Protein 3QZS (pdb70)

Radius of gyration: 19.02 Å; Cα contacts (8 Å, |Δi|>4): 266; chains: 4; bounding box: 48×33×47 Å

B-factor: mean 17.63, std 8.2, range [4.05, 49.87]

Foldseek 3Di:
DQPQWDDPVLLVLVVVLLVVLCPDPLQVVAADWDDCVVVVCLCVQQVDTAGSVNLVVCSVVVVGGTVVVSVVRVVCNLVSQPSVDPCVDSSNVSSVVSVVVSVVSVVVSVD/DQPAWQDVVLLVLVVVLLVVLVVDPLLVVAADWDDCVVVVCLCVQQVDDAGSVVLVVCSVVVVGTGVVVSVVRVLSNLVSQPSPDPCPDSSNVSSVVSVVVSVVSVVVSVD/DDDDDPD/DADDDPD

Sequence (236 aa):
SVLTPLTEKDYEGLKRVLRSSLQAHKKMAWPFLEPVDPNDAPDYYGVIKEPMDLATMEERVQRRYYEKLTEFVADMTAIFDNCRYYNPSDSSPFYQCAEVLESFFVQKLKGFKASVLTPLTEKDYEGLKRVLRSLQAHKMAWPFLEPVDPNDAPDYYGVIKEPMDLATMEERVQRRYYEKLTEFVADMTAIFDNCRYYNPSDSPFYQCAEVLESFFVQKLKGFKAGARHRKVGARHRKV

Solvent-accessible surface area: 13742 Å² total

Secondary structure (DSSP, 8-state):
--SPPPPHHHHHHHHHHHHHHHTSGGGGGGSSPPPTTT-TTHHHH-SS---HHHHHHHHHHT--SSHHHHHHHHHHHHHHHHHHS-TTSHHHHHHHHHHHHHHHHHHHHH-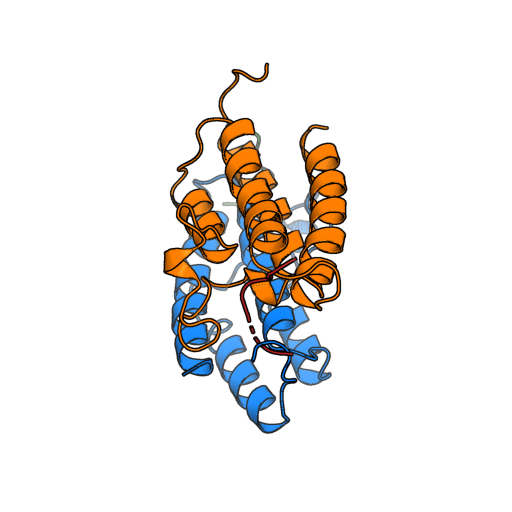/--SSPPPHHHHHHHHHHHHHHHTSGGGGGGSSPPPTTTSTTHHHH-SS---HHHHHHHHHTT--SSHHHHHHHHHHHHHHHHHHS-TTSHHHHHHHHHHHHHHHHHHHHH-/-------/-------

Nearest PDB structures (foldseek):
  3qzs-assembly1_A  TM=1.009E+00  e=3.353E-19  Homo sapiens
  3qzs-assembly2_B  TM=1.008E+00  e=6.087E-18  Homo sapiens
  7k6s-assembly1_A  TM=1.002E+00  e=2.593E-17  Homo sapiens
  7kdw-assembly1_A  TM=9.976E-01  e=2.298E-17  Homo sapiens
  7rwp-assembly1_A  TM=1.001E+00  e=3.958E-17  Homo sapiens

InterPro domains:
  IPR001487 Bromodomain [PF00439] (2936-3018)
  IPR001487 Bromodomain [PR00503] (2947-2960)
  IPR001487 Bromodomain [PR00503] (2961-2977)
  IPR001487 Bromodomain [PR00503] (2977-2995)
  IPR001487 Bromodomain [PR00503] (2995-3014)
  IPR001487 Bromodomain [PS50014] (2944-3014)
  IPR001487 Bromodomain [SM00297] (2925-3033)
  IPR001965 Zinc finger, PHD-type [SM00249] (392-435)
  IPR001965 Zinc finger, PHD-type [SM00249] (2869-2916)
  IPR011011 Zinc finger, FYVE/PHD-type [SSF57903] (387-443)
  IPR011011 Zinc finger, FYVE/PHD-type [SSF57903] (2859-2918)
  IPR013083 Zinc finger, RING/FYVE/PHD-type [G3DSA:3.30.40.10] (383-436)
  IPR013083 Zinc finger, RING/FYVE/PHD-type [G3DSA:3.30.40.10] (2858-2924)
  IPR018359 Bromodomain, conserved site [PS00633] (2949-3006)
  IPR018501 DDT domain [PF02791] (241-297)
  IPR018501 DDT domain [PS50827] (240-300)
  IPR018501 DDT domain [SM00571] (240-300)
  IPR019786 Zinc finger, PHD-type, conserved site [PS01359] (393-434)
  IPR019786 Zinc finger, PHD-type, conserved site [PS01359] (2870-2915)
  IPR019787 Zinc finger, PHD-finger [PF00628] (393-434)

CATH classification: 1.20.920.10

GO terms:
  GO:0000785 chromatin (C, IDA)
  GO:0000122 negative regulation of transcription by RNA polymerase II (P, IDA)
  GO:0008094 ATP-dependent activity, acting on DNA (F, IDA)
  GO:0005634 nucleus (C, IDA)
  GO:0043565 sequence-specific DNA binding (F, IDA)
  GO:0006338 chromatin remodeling (P, IDA)
  GO:0045944 positive regulation of transcription by RNA polymerase II (P, IMP)
  GO:0043565 sequence-specific DNA binding (F, IMP)
  GO:0006357 regulation of transcription by RNA polymerase II (P, IMP)
  GO:0007420 brain development (P, IMP)
  GO:0005515 protein binding (F, IPI)
  GO:0016589 NURF complex (C, IDA)
  GO:0005737 cytoplasm (C, TAS)
  GO:0005654 nucleoplasm (C, IDA)
  GO:0005829 cytosol (C, IDA)
  GO:0006355 regulation of DNA-templated transcription (P, IDA)
  GO:0005634 nucleus (C, EXP)
  GO:0005737 cytoplasm (C, EXP)
  GO:0070062 extracellular exosome (C, HDA)

Organism: Homo sapiens (NCBI:txid9606)

Structure (mmCIF, N/CA/C/O backbone):
data_3QZS
#
_entry.id   3QZS
#
_cell.length_a   45.739
_cell.length_b   27.197
_cell.length_c   84.198
_cell.angle_alpha   90.00
_cell.angle_beta   89.87
_cell.angle_gamma   90.00
#
_symmetry.space_group_name_H-M   'P 1 21 1'
#
loop_
_entity.id
_entity.type
_entity.pdbx_description
1 polymer 'Nucleosome-remodeling factor subunit BPTF'
2 polymer 'Histone H4'
3 water water
#
loop_
_atom_site.group_PDB
_atom_site.id
_atom_site.type_symbol
_atom_site.label_atom_id
_atom_site.label_alt_id
_atom_site.label_comp_id
_atom_site.label_asym_id
_atom_site.label_entity_id
_atom_site.label_seq_id
_atom_site.pdbx_PDB_ins_code
_atom_site.Cartn_x
_atom_site.Cartn_y
_atom_site.Cartn_z
_atom_site.occupancy
_atom_site.B_iso_or_equiv
_atom_site.auth_seq_id
_atom_site.auth_comp_id
_atom_site.auth_asym_id
_atom_site.auth_atom_id
_atom_site.pdbx_PDB_model_num
ATOM 1 N N . SER A 1 5 ? 2.937 -3.534 38.350 1.00 39.24 64 SER A N 1
ATOM 2 C CA . SER A 1 5 ? 2.119 -2.325 38.097 1.00 38.56 64 SER A CA 1
ATOM 3 C C . SER A 1 5 ? 2.759 -1.591 36.925 1.00 37.73 64 SER A C 1
ATOM 4 O O . SER A 1 5 ? 3.945 -1.769 36.636 1.00 38.46 64 SER A O 1
ATOM 7 N N . VAL A 1 6 ? 1.988 -0.773 36.229 1.00 35.81 65 VAL A N 1
ATOM 8 C CA . VAL A 1 6 ? 2.559 -0.008 35.148 1.00 32.97 65 VAL A CA 1
ATOM 9 C C . VAL A 1 6 ? 2.717 1.416 35.582 1.00 31.24 65 VAL A C 1
ATOM 10 O O . VAL A 1 6 ? 3.260 2.231 34.841 1.00 29.76 65 VAL A O 1
ATOM 14 N N . LEU A 1 7 ? 2.227 1.715 36.779 1.00 30.00 66 LEU A N 1
ATOM 15 C CA . LEU A 1 7 ? 2.402 3.045 37.360 1.00 30.04 66 LEU A CA 1
ATOM 16 C C . LEU A 1 7 ? 3.762 3.191 38.073 1.00 29.01 66 LEU A C 1
ATOM 17 O O . LEU A 1 7 ? 4.152 4.302 38.435 1.00 29.78 66 LEU A O 1
ATOM 22 N N . THR A 1 8 ? 4.461 2.076 38.266 1.00 28.08 67 THR A N 1
ATOM 23 C CA . THR A 1 8 ? 5.743 2.077 38.979 1.00 28.24 67 THR A CA 1
ATOM 24 C C . THR A 1 8 ? 6.828 2.757 38.113 1.00 26.14 67 THR A C 1
ATOM 25 O O . THR A 1 8 ? 7.034 2.357 36.952 1.00 26.37 67 THR A O 1
ATOM 29 N N . PRO A 1 9 ? 7.495 3.784 38.669 1.00 23.42 68 PRO A N 1
ATOM 30 C CA . PRO A 1 9 ? 8.580 4.447 37.957 1.00 21.71 68 PRO A CA 1
ATOM 31 C C . PRO A 1 9 ? 9.801 3.573 37.709 1.00 18.12 68 PRO A C 1
ATOM 32 O O . PRO A 1 9 ? 10.062 2.600 38.418 1.00 16.85 68 PRO A O 1
ATOM 36 N N . LEU A 1 10 ? 10.575 3.970 36.718 1.00 15.35 69 LEU A N 1
ATOM 37 C CA . LEU A 1 10 ? 11.872 3.381 36.466 1.00 12.98 69 LEU A CA 1
ATOM 38 C C . LEU A 1 10 ? 12.870 3.773 37.541 1.00 13.68 69 LEU A C 1
ATOM 39 O O . LEU A 1 10 ? 12.945 4.935 37.963 1.00 15.34 69 LEU A O 1
ATOM 44 N N . THR A 1 11 ? 13.629 2.781 37.957 1.00 12.01 70 THR A N 1
ATOM 45 C CA . THR A 1 11 ? 14.724 3.001 38.876 1.00 12.72 70 THR A CA 1
ATOM 46 C C . THR A 1 11 ? 15.994 3.322 38.124 1.00 12.75 70 THR A C 1
ATOM 47 O O . THR A 1 11 ? 16.081 3.154 36.895 1.00 12.62 70 THR A O 1
ATOM 51 N N . GLU A 1 12 ? 17.032 3.712 38.871 1.00 13.00 71 GLU A N 1
ATOM 52 C CA . GLU A 1 12 ? 18.350 3.859 38.235 1.00 16.92 71 GLU A CA 1
ATOM 53 C C . GLU A 1 12 ? 18.845 2.610 37.545 1.00 17.18 71 GLU A C 1
ATOM 54 O O . GLU A 1 12 ? 19.302 2.701 36.424 1.00 18.91 71 GLU A O 1
ATOM 60 N N . LYS A 1 13 ? 18.713 1.439 38.159 1.00 17.87 72 LYS A N 1
ATOM 61 C CA . LYS A 1 13 ? 19.177 0.241 37.469 1.00 18.94 72 LYS A CA 1
ATOM 62 C C . LYS A 1 13 ? 18.364 -0.080 36.235 1.00 18.62 72 LYS A C 1
ATOM 63 O O . LYS A 1 13 ? 18.935 -0.586 35.265 1.00 18.77 72 LYS A O 1
ATOM 69 N N . ASP A 1 14 ? 17.043 0.170 36.273 1.00 17.10 73 ASP A N 1
ATOM 70 C CA . ASP A 1 14 ? 16.176 -0.059 35.118 1.00 17.25 73 ASP A CA 1
ATOM 71 C C . ASP A 1 14 ? 16.684 0.759 33.939 1.00 15.08 73 ASP A C 1
ATOM 72 O O . ASP A 1 14 ? 16.630 0.292 32.765 1.00 13.89 73 ASP A O 1
ATOM 77 N N . TYR A 1 15 ? 17.119 1.986 34.224 1.00 13.20 74 TYR A N 1
ATOM 78 C CA . TYR A 1 15 ? 17.672 2.817 33.160 1.00 13.24 74 TYR A CA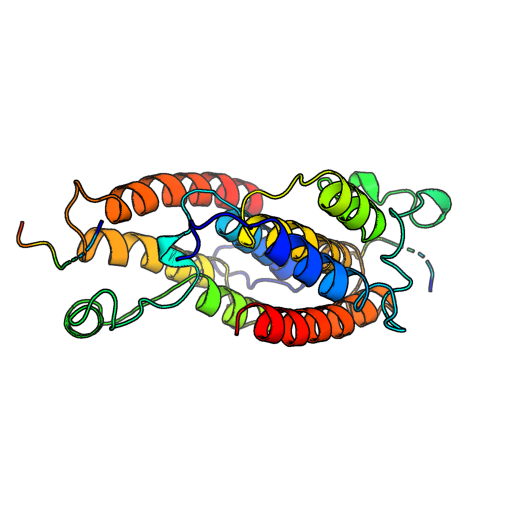 1
ATOM 79 C C . TYR A 1 15 ? 18.859 2.193 32.441 1.00 14.10 74 TYR A C 1
ATOM 80 O O . TYR A 1 15 ? 19.037 2.444 31.236 1.00 14.38 74 TYR A O 1
ATOM 89 N N . GLU A 1 16 ? 19.648 1.384 33.137 1.00 13.70 75 GLU A N 1
ATOM 90 C CA . GLU A 1 16 ? 20.754 0.665 32.432 1.00 16.94 75 GLU A CA 1
ATOM 91 C C . GLU A 1 16 ? 20.202 -0.415 31.471 1.00 17.70 75 GLU A C 1
ATOM 92 O O . GLU A 1 16 ? 20.703 -0.595 30.352 1.00 17.46 75 GLU A O 1
ATOM 98 N N . GLY A 1 17 ? 19.128 -1.095 31.862 1.00 17.56 76 GLY A N 1
ATOM 99 C CA . GLY A 1 17 ? 18.461 -2.032 30.956 1.00 18.25 76 GLY A CA 1
ATOM 100 C C . GLY A 1 17 ? 17.774 -1.393 29.765 1.00 17.69 76 GLY A C 1
ATOM 101 O O . GLY A 1 17 ? 17.720 -1.995 28.662 1.00 19.01 76 GLY A O 1
ATOM 102 N N . LEU A 1 18 ? 17.223 -0.188 29.920 1.00 15.91 77 LEU A N 1
ATOM 103 C CA . LEU A 1 18 ? 16.668 0.493 28.757 1.00 15.99 77 LEU A CA 1
ATOM 104 C C . LEU A 1 18 ? 17.749 0.887 27.802 1.00 14.54 77 LEU A C 1
ATOM 105 O O . LEU A 1 18 ? 17.537 0.841 26.618 1.00 13.80 77 LEU A O 1
ATOM 110 N N . LYS A 1 19 ? 18.911 1.316 28.324 1.00 14.46 78 LYS A N 1
ATOM 111 C CA . LYS A 1 19 ? 20.011 1.692 27.481 1.00 14.99 78 LYS A CA 1
ATOM 112 C C . LYS A 1 19 ? 20.461 0.497 26.611 1.00 14.19 78 LYS A C 1
ATOM 113 O O . LYS A 1 19 ? 20.767 0.649 25.423 1.00 13.72 78 LYS A O 1
ATOM 119 N N . ARG A 1 20 ? 20.574 -0.655 27.249 1.00 13.46 79 ARG A N 1
ATOM 120 C CA . ARG A 1 20 ? 20.918 -1.919 26.563 1.00 14.61 79 ARG A CA 1
ATOM 121 C C . ARG A 1 20 ? 19.896 -2.205 25.437 1.00 12.73 79 ARG A C 1
ATOM 122 O O . ARG A 1 20 ? 20.256 -2.620 24.322 1.00 11.08 79 ARG A O 1
ATOM 130 N N . VAL A 1 21 ? 18.626 -1.998 25.718 1.00 13.81 80 VAL A N 1
ATOM 131 C CA . VAL A 1 21 ? 17.594 -2.213 24.674 1.00 13.44 80 VAL A CA 1
ATOM 132 C C . VAL A 1 21 ? 17.820 -1.188 23.526 1.00 12.54 80 VAL A C 1
ATOM 133 O O . VAL A 1 21 ? 17.912 -1.564 22.373 1.00 12.12 80 VAL A O 1
ATOM 137 N N . LEU A 1 22 ? 17.945 0.092 23.857 1.00 11.48 81 LEU A N 1
ATOM 138 C CA . LEU A 1 22 ? 18.159 1.144 22.853 1.00 11.17 81 LEU A CA 1
ATOM 139 C C . LEU A 1 22 ? 19.417 0.880 22.029 1.00 11.08 81 LEU A C 1
ATOM 140 O O . LEU A 1 22 ? 19.409 0.965 20.816 1.00 11.42 81 LEU A O 1
ATOM 145 N N . ARG A 1 23 ? 20.541 0.564 22.684 1.00 9.28 82 ARG A N 1
ATOM 146 C CA . ARG A 1 23 ? 21.723 0.194 21.968 1.00 10.05 82 ARG A CA 1
ATOM 147 C C . ARG A 1 23 ? 21.576 -1.072 21.086 1.00 9.98 82 ARG A C 1
ATOM 148 O O . ARG A 1 23 ? 22.181 -1.159 20.010 1.00 9.33 82 ARG A O 1
ATOM 156 N N . SER A 1 24 ? 20.738 -2.023 21.473 1.00 12.57 83 SER A N 1
ATOM 157 C CA A SER A 1 24 ? 20.582 -3.227 20.648 0.50 12.07 83 SER A CA 1
ATOM 158 C CA B SER A 1 24 ? 20.577 -3.220 20.633 0.50 12.58 83 SER A CA 1
ATOM 159 C C . SER A 1 24 ? 19.854 -2.841 19.354 1.00 11.69 83 SER A C 1
ATOM 160 O O . SER A 1 24 ? 20.115 -3.413 18.290 1.00 10.15 83 SER A O 1
ATOM 165 N N . LEU A 1 25 ? 18.941 -1.893 19.466 1.00 11.57 84 LEU A N 1
ATOM 166 C CA . LEU A 1 25 ? 18.261 -1.419 18.282 1.00 12.30 84 LEU A CA 1
ATOM 167 C C . LEU A 1 25 ? 19.243 -0.628 17.358 1.00 12.45 84 LEU A C 1
ATOM 168 O O . LEU A 1 25 ? 19.250 -0.780 16.136 1.00 13.28 84 LEU A O 1
ATOM 173 N N . GLN A 1 26 ? 20.061 0.224 17.937 1.00 12.65 85 GLN A N 1
ATOM 174 C CA . GLN A 1 26 ? 20.956 1.088 17.145 1.00 13.16 85 GLN A CA 1
ATOM 175 C C . GLN A 1 26 ? 21.995 0.238 16.415 1.00 14.40 85 GLN A C 1
ATOM 176 O O . GLN A 1 26 ? 22.500 0.675 15.381 1.00 15.44 85 GLN A O 1
ATOM 182 N N . ALA A 1 27 ? 22.229 -0.986 16.914 1.00 12.13 86 ALA A N 1
ATOM 183 C CA . ALA A 1 27 ? 23.211 -1.884 16.282 1.00 12.94 86 ALA A CA 1
ATOM 184 C C . ALA A 1 27 ? 22.638 -2.782 15.204 1.00 14.53 86 ALA A C 1
ATOM 185 O O . ALA A 1 27 ? 23.399 -3.475 14.498 1.00 13.69 86 ALA A O 1
ATOM 187 N N . HIS A 1 28 ? 21.301 -2.822 15.112 1.00 12.91 87 HIS A N 1
ATOM 188 C CA . HIS A 1 28 ? 20.598 -3.739 14.198 1.00 13.19 87 HIS A CA 1
ATOM 189 C C . HIS A 1 28 ? 20.759 -3.229 12.766 1.00 13.85 87 HIS A C 1
ATOM 190 O O . HIS A 1 28 ? 20.717 -2.007 12.504 1.00 11.99 87 HIS A O 1
ATOM 197 N N . LYS A 1 29 ? 20.869 -4.150 11.817 1.00 14.91 88 LYS A N 1
ATOM 198 C CA A LYS A 1 29 ? 21.208 -3.728 10.473 0.50 15.41 88 LYS A CA 1
ATOM 199 C CA B LYS A 1 29 ? 21.189 -3.770 10.443 0.50 15.24 88 LYS A CA 1
ATOM 200 C C . LYS A 1 29 ? 20.081 -2.955 9.796 1.00 15.29 88 LYS A C 1
ATOM 201 O O . LYS A 1 29 ? 20.331 -2.169 8.864 1.00 14.77 88 LYS A O 1
ATOM 212 N N . MET A 1 30 ? 18.853 -3.117 10.294 1.00 14.20 89 MET A N 1
ATOM 213 C CA . MET A 1 30 ? 17.693 -2.378 9.696 1.00 14.79 89 MET A CA 1
ATOM 214 C C . MET A 1 30 ? 17.424 -1.048 10.410 1.00 12.76 89 MET A C 1
ATOM 215 O O . MET A 1 30 ? 16.380 -0.446 10.241 1.00 14.85 89 MET A O 1
ATOM 220 N N . ALA A 1 31 ? 18.331 -0.585 11.278 1.00 12.40 90 ALA A N 1
ATOM 221 C CA . ALA A 1 31 ? 18.035 0.606 12.027 1.00 9.76 90 ALA A CA 1
ATOM 222 C C . ALA A 1 31 ? 18.482 1.869 11.293 1.00 10.01 90 ALA A C 1
ATOM 223 O O . ALA A 1 31 ? 18.174 2.937 11.762 1.00 7.65 90 ALA A O 1
ATOM 225 N N . TRP A 1 32 ? 19.245 1.715 10.209 1.00 9.97 91 TRP A N 1
ATOM 226 C CA . TRP A 1 32 ? 19.785 2.858 9.407 1.00 11.00 91 TRP A CA 1
ATOM 227 C C . TRP A 1 32 ? 18.890 4.082 9.137 1.00 10.57 91 TRP A C 1
ATOM 228 O O . TRP A 1 32 ? 19.363 5.200 9.277 1.00 11.64 91 TRP A O 1
ATOM 239 N N . PRO A 1 33 ? 17.577 3.906 8.829 1.00 10.46 92 PRO A N 1
ATOM 240 C CA . PRO A 1 33 ? 16.743 5.087 8.585 1.00 10.40 92 PRO A CA 1
ATOM 241 C C . PRO A 1 33 ? 16.432 5.903 9.835 1.00 10.09 92 PRO A C 1
ATOM 242 O O . PRO A 1 33 ? 16.057 7.062 9.702 1.00 10.38 92 PRO A O 1
ATOM 246 N N . PHE A 1 34 ? 16.625 5.291 11.021 1.00 11.70 93 PHE A N 1
ATOM 247 C CA . PHE A 1 34 ? 16.101 5.831 12.287 1.00 9.64 93 PHE A CA 1
ATOM 248 C C . PHE A 1 34 ? 17.198 6.274 13.227 1.00 10.55 93 PHE A C 1
ATOM 249 O O . PHE A 1 34 ? 16.865 6.677 14.299 1.00 8.22 93 PHE A O 1
ATOM 257 N N . LEU A 1 35 ? 18.472 6.200 12.816 1.00 11.17 94 LEU A N 1
ATOM 258 C CA . LEU A 1 35 ? 19.568 6.538 13.773 1.00 10.43 94 LEU A CA 1
ATOM 259 C C . LEU A 1 35 ? 19.557 7.998 14.137 1.00 12.13 94 LEU A C 1
ATOM 260 O O . LEU A 1 35 ? 19.850 8.352 15.281 1.00 11.56 94 LEU A O 1
ATOM 265 N N . GLU A 1 36 ? 19.260 8.844 13.136 1.00 9.98 95 GLU A N 1
ATOM 266 C CA . GLU A 1 36 ? 19.207 10.281 13.346 1.00 12.55 95 GLU A CA 1
ATOM 267 C C . GLU A 1 36 ? 17.864 10.843 12.916 1.00 11.60 95 GLU A C 1
ATOM 268 O O . GLU A 1 36 ? 17.150 10.193 12.112 1.00 10.55 95 GLU A O 1
ATOM 274 N N . PRO A 1 37 ? 17.572 12.090 13.338 1.00 10.82 96 PRO A N 1
ATOM 275 C CA . PRO A 1 37 ? 16.319 12.701 12.856 1.00 11.42 96 PRO A CA 1
ATOM 276 C C . PRO A 1 37 ? 16.268 12.766 11.335 1.00 10.91 96 PRO A C 1
ATOM 277 O O . PRO A 1 37 ? 17.316 12.935 10.663 1.00 12.15 96 PRO A O 1
ATOM 281 N N . VAL A 1 38 ? 15.079 12.654 10.763 1.00 12.40 97 VAL A N 1
ATOM 282 C CA . VAL A 1 38 ? 14.979 12.760 9.305 1.00 12.69 97 VAL A CA 1
ATOM 283 C C . VAL A 1 38 ? 15.581 14.092 8.851 1.00 12.68 97 VAL A C 1
ATOM 284 O O . VAL A 1 38 ? 15.279 15.159 9.394 1.00 12.03 97 VAL A O 1
ATOM 288 N N . ASP A 1 39 ? 16.485 13.980 7.883 1.00 12.37 98 ASP A N 1
ATOM 289 C CA . ASP A 1 39 ? 17.133 15.101 7.222 1.00 15.66 98 ASP A CA 1
ATOM 290 C C . ASP A 1 39 ? 16.194 15.692 6.179 1.00 14.25 98 ASP A C 1
ATOM 291 O O . ASP A 1 39 ? 15.775 15.001 5.240 1.00 12.11 98 ASP A O 1
ATOM 296 N N . PRO A 1 40 ? 15.941 17.015 6.246 1.00 14.63 99 PRO A N 1
ATOM 297 C CA . PRO A 1 40 ? 14.998 17.552 5.182 1.00 14.96 99 PRO A CA 1
ATOM 298 C C . PRO A 1 40 ? 15.617 17.458 3.796 1.00 16.18 99 PRO A C 1
ATOM 299 O O . PRO A 1 40 ? 14.925 17.411 2.781 1.00 15.61 99 PRO A O 1
ATOM 303 N N . ASN A 1 41 ? 16.933 17.375 3.723 1.00 17.15 100 ASN A N 1
ATOM 304 C CA . ASN A 1 41 ? 17.526 17.141 2.378 1.00 20.45 100 ASN A CA 1
ATOM 305 C C . ASN A 1 41 ? 17.211 15.800 1.735 1.00 19.63 100 ASN A C 1
ATOM 306 O O . ASN A 1 41 ? 17.441 15.567 0.521 1.00 20.64 100 ASN A O 1
ATOM 311 N N . ASP A 1 42 ? 16.729 14.869 2.541 1.00 18.76 101 ASP A N 1
ATOM 312 C CA . ASP A 1 42 ? 16.372 13.552 2.049 1.00 17.75 101 ASP A CA 1
ATOM 313 C C . ASP A 1 42 ? 14.860 13.424 1.839 1.00 17.04 101 ASP A C 1
ATOM 314 O O . ASP A 1 42 ? 14.404 12.507 1.182 1.00 16.03 101 ASP A O 1
ATOM 319 N N . ALA A 1 43 ? 14.107 14.286 2.510 1.00 15.33 102 ALA A N 1
ATOM 320 C CA . ALA A 1 43 ? 12.623 14.186 2.572 1.00 12.78 102 ALA A CA 1
ATOM 321 C C . ALA A 1 43 ? 12.077 15.600 2.797 1.00 12.25 102 ALA A C 1
ATOM 322 O O . ALA A 1 43 ? 11.739 15.937 3.919 1.00 9.29 102 ALA A O 1
ATOM 324 N N . PRO A 1 44 ? 12.030 16.444 1.733 1.00 12.91 103 PRO A N 1
ATOM 325 C CA . PRO A 1 44 ? 11.793 17.875 1.955 1.00 13.32 103 PRO A CA 1
ATOM 326 C C . PRO A 1 44 ? 10.462 18.229 2.625 1.00 13.75 103 PRO A C 1
ATOM 327 O O . PRO A 1 44 ? 10.405 19.272 3.285 1.00 14.08 103 PRO A O 1
ATOM 331 N N . ASP A 1 45 ? 9.427 17.406 2.448 1.00 11.45 104 ASP A N 1
ATOM 332 C CA . ASP A 1 45 ? 8.122 17.719 3.063 1.00 12.88 104 ASP A CA 1
ATOM 333 C C . ASP A 1 45 ? 7.865 16.919 4.349 1.00 11.24 104 ASP A C 1
ATOM 334 O O . ASP A 1 45 ? 6.761 16.962 4.884 1.00 12.17 104 ASP A O 1
ATOM 339 N N . TYR A 1 46 ? 8.897 16.295 4.899 1.00 9.56 105 TYR A N 1
ATOM 340 C CA . TYR A 1 46 ? 8.647 15.296 5.986 1.00 9.97 105 TYR A CA 1
ATOM 341 C C . TYR A 1 46 ? 7.967 15.943 7.191 1.00 10.76 105 TYR A C 1
ATOM 342 O O . TYR A 1 46 ? 6.973 15.420 7.765 1.00 9.21 105 TYR A O 1
ATOM 351 N N . TYR A 1 47 ? 8.470 17.126 7.542 1.00 11.73 106 TYR A N 1
ATOM 352 C CA . TYR A 1 47 ? 8.024 17.797 8.779 1.00 12.76 106 TYR A CA 1
ATOM 353 C C . TYR A 1 47 ? 6.736 18.590 8.601 1.00 12.85 106 TYR A C 1
ATOM 354 O O . TYR A 1 47 ? 6.192 19.140 9.582 1.00 13.70 106 TYR A O 1
ATOM 363 N N . GLY A 1 48 ? 6.264 18.633 7.354 1.00 12.86 107 GLY A N 1
ATOM 364 C CA . GLY A 1 48 ? 4.909 19.043 7.008 1.00 13.86 107 GLY A CA 1
ATOM 365 C C . GLY A 1 48 ? 3.880 17.945 7.230 1.00 15.10 107 GLY A C 1
ATOM 366 O O . GLY A 1 48 ? 2.676 18.209 7.305 1.00 15.74 107 GLY A O 1
ATOM 367 N N . VAL A 1 49 ? 4.340 16.701 7.253 1.00 13.35 108 VAL A N 1
ATOM 368 C CA . VAL A 1 49 ? 3.475 15.528 7.323 1.00 13.09 108 VAL A CA 1
ATOM 369 C C . VAL A 1 49 ? 3.494 14.913 8.701 1.00 12.70 108 VAL A C 1
ATOM 370 O O . VAL A 1 49 ? 2.445 14.590 9.232 1.00 13.45 108 VAL A O 1
ATOM 374 N N . ILE A 1 50 ? 4.675 14.757 9.266 1.00 10.34 109 ILE A N 1
ATOM 375 C CA . ILE A 1 50 ? 4.842 14.118 10.577 1.00 11.81 109 ILE A CA 1
ATOM 376 C C . ILE A 1 50 ? 5.057 15.233 11.592 1.00 13.58 109 ILE A C 1
ATOM 377 O O . ILE A 1 50 ? 6.089 15.885 11.579 1.00 13.17 109 ILE A O 1
ATOM 382 N N . LYS A 1 51 ? 4.098 15.423 12.480 1.00 15.09 110 LYS A N 1
ATOM 383 C CA . LYS A 1 51 ? 4.163 16.589 13.392 1.00 16.48 110 LYS A CA 1
ATOM 384 C C . LYS A 1 51 ? 4.743 16.230 14.732 1.00 17.39 110 LYS A C 1
ATOM 385 O O . LYS A 1 51 ? 5.021 17.124 15.499 1.00 17.66 110 LYS A O 1
ATOM 391 N N . GLU A 1 52 ? 4.871 14.923 15.021 1.00 16.18 111 GLU A N 1
ATOM 392 C CA . GLU A 1 52 ? 5.505 14.406 16.231 1.00 15.37 111 GLU A CA 1
ATOM 393 C C . GLU A 1 52 ? 6.692 13.445 15.855 1.00 12.83 111 GLU A C 1
ATOM 394 O O . GLU A 1 52 ? 6.633 12.251 16.098 1.00 10.53 111 GLU A O 1
ATOM 400 N N . PRO A 1 53 ? 7.729 13.988 15.228 1.00 12.44 112 PRO A N 1
ATOM 401 C CA . PRO A 1 53 ? 8.895 13.160 14.860 1.00 11.96 112 PRO A CA 1
ATOM 402 C C . PRO A 1 53 ? 9.604 12.560 16.067 1.00 11.94 112 PRO A C 1
ATOM 403 O O . PRO A 1 53 ? 9.597 13.136 17.200 1.00 12.04 112 PRO A O 1
ATOM 407 N N . MET A 1 54 ? 10.221 11.397 15.827 1.00 10.76 113 MET A N 1
ATOM 408 C CA . MET A 1 54 ? 11.130 10.806 16.856 1.00 9.97 113 MET A CA 1
ATOM 409 C C . MET A 1 54 ? 12.206 9.999 16.158 1.00 9.63 113 MET A C 1
ATOM 410 O O . MET A 1 54 ? 11.977 9.497 15.052 1.00 9.92 113 MET A O 1
ATOM 415 N N . ASP A 1 55 ? 13.385 9.898 16.762 1.00 9.76 114 ASP A N 1
ATOM 416 C CA . ASP A 1 55 ? 14.475 9.088 16.187 1.00 11.27 114 ASP A CA 1
ATOM 417 C C . ASP A 1 55 ? 15.272 8.495 17.358 1.00 9.62 114 ASP A C 1
ATOM 418 O O . ASP A 1 55 ? 15.076 8.880 18.530 1.00 6.51 114 ASP A O 1
ATOM 423 N N . LEU A 1 56 ? 16.117 7.536 17.019 1.00 8.65 115 LEU A N 1
ATOM 424 C CA . LEU A 1 56 ? 16.942 6.815 18.048 1.00 8.65 115 LEU A CA 1
ATOM 425 C C . LEU A 1 56 ? 17.920 7.713 18.770 1.00 10.17 115 LEU A C 1
ATOM 426 O O . LEU A 1 56 ? 18.141 7.512 19.962 1.00 10.97 115 LEU A O 1
ATOM 431 N N . ALA A 1 57 ? 18.500 8.718 18.086 1.00 11.29 116 ALA A N 1
ATOM 432 C CA . ALA A 1 57 ? 19.389 9.709 18.755 1.00 12.65 116 ALA A CA 1
ATOM 433 C C . ALA A 1 57 ? 18.672 10.567 19.803 1.00 12.43 116 ALA A C 1
ATOM 434 O O . ALA A 1 57 ? 19.241 10.857 20.866 1.00 13.11 116 ALA A O 1
ATOM 436 N N . THR A 1 58 ? 17.433 10.967 19.476 1.00 11.17 117 THR A N 1
ATOM 437 C CA . THR A 1 58 ? 16.589 11.696 20.413 1.00 13.43 117 THR A CA 1
ATOM 438 C C . THR A 1 58 ? 16.274 10.849 21.631 1.00 11.24 117 THR A C 1
ATOM 439 O O . THR A 1 58 ? 16.411 11.324 22.782 1.00 11.55 117 THR A O 1
ATOM 443 N N . MET A 1 59 ? 15.901 9.598 21.405 1.00 9.16 118 MET A N 1
ATOM 444 C CA . MET A 1 59 ? 15.670 8.679 22.526 1.00 9.20 118 MET A CA 1
ATOM 445 C C . MET A 1 59 ? 16.924 8.511 23.348 1.00 11.01 118 MET A C 1
ATOM 446 O O . MET A 1 59 ? 16.830 8.450 24.602 1.00 10.80 118 MET A O 1
ATOM 451 N N . GLU A 1 60 ? 18.091 8.451 22.713 1.00 11.97 119 GLU A N 1
ATOM 452 C CA . GLU A 1 60 ? 19.329 8.281 23.504 1.00 12.91 119 GLU A CA 1
ATOM 453 C C . GLU A 1 60 ? 19.572 9.469 24.430 1.00 13.15 119 GLU A C 1
ATOM 454 O O . GLU A 1 60 ? 19.918 9.299 25.609 1.00 14.07 119 GLU A O 1
ATOM 460 N N . GLU A 1 61 ? 19.360 10.667 23.895 1.00 13.94 120 GLU A N 1
ATOM 461 C CA . GLU A 1 61 ? 19.513 11.886 24.712 1.00 14.76 120 GLU A CA 1
ATOM 462 C C . GLU A 1 61 ? 18.541 11.893 25.914 1.00 13.29 120 GLU A C 1
ATOM 463 O O . GLU A 1 61 ? 18.938 12.160 27.064 1.00 12.29 120 GLU A O 1
ATOM 469 N N . ARG A 1 62 ? 17.293 11.547 25.659 1.00 10.39 121 ARG A N 1
ATOM 470 C CA . ARG A 1 62 ? 16.260 11.423 26.688 1.00 11.04 121 ARG A CA 1
ATOM 471 C C . ARG A 1 62 ? 16.550 10.315 27.689 1.00 9.73 121 ARG A C 1
ATOM 472 O O . ARG A 1 62 ? 16.284 10.499 28.870 1.00 12.02 121 ARG A O 1
ATOM 480 N N . VAL A 1 63 ? 17.172 9.214 27.268 1.00 9.66 122 VAL A N 1
ATOM 481 C CA . VAL A 1 63 ? 17.574 8.203 28.248 1.00 9.82 122 VAL A CA 1
ATOM 482 C C . VAL A 1 63 ? 18.732 8.700 29.098 1.00 11.48 122 VAL A C 1
ATOM 483 O O . VAL A 1 63 ? 18.760 8.485 30.362 1.00 13.41 122 VAL A O 1
ATOM 487 N N . GLN A 1 64 ? 19.695 9.386 28.466 1.00 12.28 123 GLN A N 1
ATOM 488 C CA . GLN A 1 64 ? 20.852 9.989 29.204 1.00 14.36 123 GLN A CA 1
ATOM 489 C C . GLN A 1 64 ? 20.441 11.088 30.241 1.00 15.97 123 GLN A C 1
ATOM 490 O O . GLN A 1 64 ? 21.020 11.216 31.351 1.00 15.52 123 GLN A O 1
ATOM 496 N N . ARG A 1 65 ? 19.415 11.851 29.877 1.00 15.53 124 ARG A N 1
ATOM 497 C CA . ARG A 1 65 ? 18.897 12.885 30.726 1.00 17.32 124 ARG A CA 1
ATOM 498 C C . ARG A 1 65 ? 17.845 12.403 31.717 1.00 15.37 124 ARG A C 1
ATOM 499 O O . ARG A 1 65 ? 17.448 13.186 32.562 1.00 15.22 124 ARG A O 1
ATOM 507 N N . ARG A 1 66 ? 17.487 11.104 31.681 1.00 13.17 125 ARG A N 1
ATOM 508 C CA . ARG A 1 66 ? 16.478 10.530 32.572 1.00 12.12 125 ARG A CA 1
ATOM 509 C C . ARG A 1 66 ? 15.140 11.214 32.395 1.00 13.55 125 ARG A C 1
ATOM 510 O O . ARG A 1 66 ? 14.440 11.553 33.370 1.00 14.26 125 ARG A O 1
ATOM 518 N N . TYR A 1 67 ? 14.797 11.494 31.150 1.00 12.03 126 TYR A N 1
ATOM 519 C CA . TYR A 1 67 ? 13.543 12.118 30.800 1.00 12.86 126 TYR A CA 1
ATOM 520 C C . TYR A 1 67 ? 12.318 11.251 31.117 1.00 12.65 126 TYR A C 1
ATOM 521 O O . TYR A 1 67 ? 11.246 11.765 31.462 1.00 14.48 126 TYR A O 1
ATOM 530 N N . TYR A 1 68 ? 12.450 9.940 30.929 1.00 12.30 127 TYR A N 1
ATOM 531 C CA . TYR A 1 68 ? 11.349 9.010 31.178 1.00 13.08 127 TYR A CA 1
ATOM 532 C C . TYR A 1 68 ? 11.021 8.677 32.648 1.00 14.53 127 TYR A C 1
ATOM 533 O O . TYR A 1 68 ? 11.928 8.374 33.448 1.00 13.00 127 TYR A O 1
ATOM 542 N N . GLU A 1 69 ? 9.734 8.769 33.021 1.00 15.13 128 GLU A N 1
ATOM 543 C CA . GLU A 1 69 ? 9.342 8.424 34.414 1.00 16.45 128 GLU A CA 1
ATOM 544 C C . GLU A 1 69 ? 9.048 6.962 34.459 1.00 15.53 128 GLU A C 1
ATOM 545 O O . GLU A 1 69 ? 9.450 6.313 35.387 1.00 15.64 128 GLU A O 1
ATOM 551 N N . LYS A 1 70 ? 8.327 6.481 33.440 1.00 13.91 129 LYS A N 1
ATOM 552 C CA . LYS A 1 70 ? 7.745 5.137 33.425 1.00 13.85 129 LYS A CA 1
ATOM 553 C C . LYS A 1 70 ? 8.058 4.452 32.092 1.00 13.17 129 LYS A C 1
ATOM 554 O O . LYS A 1 70 ? 8.196 5.113 31.034 1.00 11.76 129 LYS A O 1
ATOM 560 N N . LEU A 1 71 ? 8.120 3.118 32.118 1.00 10.68 130 LEU A N 1
ATOM 561 C CA . LEU A 1 71 ? 8.500 2.407 30.931 1.00 11.94 130 LEU A CA 1
ATOM 562 C C . LEU A 1 71 ? 7.493 2.698 29.787 1.00 12.64 130 LEU A C 1
ATOM 563 O O . LEU A 1 71 ? 7.896 2.748 28.634 1.00 12.96 130 LEU A O 1
ATOM 568 N N . THR A 1 72 ? 6.212 2.899 30.114 1.00 11.53 131 THR A N 1
ATOM 569 C CA . THR A 1 72 ? 5.195 3.176 29.090 1.00 13.44 131 THR A CA 1
ATOM 570 C C . THR A 1 72 ? 5.541 4.379 28.184 1.00 13.72 131 THR A C 1
ATOM 571 O O . THR A 1 72 ? 5.268 4.358 26.995 1.00 11.56 131 THR A O 1
ATOM 575 N N . GLU A 1 73 ? 6.160 5.400 28.783 1.00 13.73 132 GLU A N 1
ATOM 576 C CA . GLU A 1 73 ? 6.587 6.618 28.087 1.00 14.19 132 GLU A CA 1
ATOM 577 C C . GLU A 1 73 ? 7.717 6.370 27.086 1.00 12.92 132 GLU A C 1
ATOM 578 O O . GLU A 1 73 ? 7.741 6.959 25.997 1.00 11.97 132 GLU A O 1
ATOM 584 N N . PHE A 1 74 ? 8.657 5.510 27.471 1.00 12.74 133 PHE A N 1
ATOM 585 C CA . PHE A 1 74 ? 9.772 5.055 26.616 1.00 11.35 133 PHE A CA 1
ATOM 586 C C . PHE A 1 74 ? 9.214 4.253 25.472 1.00 10.49 133 PHE A C 1
ATOM 587 O O . PHE A 1 74 ? 9.615 4.437 24.315 1.00 9.93 133 PHE A O 1
ATOM 595 N N . VAL A 1 75 ? 8.294 3.357 25.779 1.00 9.36 134 VAL A N 1
ATOM 596 C CA . VAL A 1 75 ? 7.689 2.531 24.714 1.00 10.60 134 VAL A CA 1
ATOM 597 C C . VAL A 1 75 ? 6.888 3.408 23.734 1.00 10.32 134 VAL A C 1
ATOM 598 O O . VAL A 1 75 ? 6.901 3.178 22.496 1.00 9.58 134 VAL A O 1
ATOM 602 N N . ALA A 1 76 ? 6.217 4.462 24.241 1.00 11.00 135 ALA A N 1
ATOM 603 C CA . ALA A 1 76 ? 5.480 5.374 23.364 1.00 10.24 135 ALA A CA 1
ATOM 604 C C . ALA A 1 76 ? 6.392 6.109 22.383 1.00 11.06 135 ALA A C 1
ATOM 605 O O . ALA A 1 76 ? 6.035 6.269 21.227 1.00 11.09 135 ALA A O 1
ATOM 607 N N . ASP A 1 77 ? 7.551 6.615 22.835 1.00 9.98 136 ASP A N 1
ATOM 608 C CA . ASP A 1 77 ? 8.531 7.217 21.913 1.00 10.63 136 ASP A CA 1
ATOM 609 C C . ASP A 1 77 ? 9.022 6.190 20.892 1.00 9.63 136 ASP A C 1
ATOM 610 O O . ASP A 1 77 ? 9.118 6.459 19.696 1.00 8.04 136 ASP A O 1
ATOM 615 N N . MET A 1 78 ? 9.412 5.007 21.362 1.00 9.10 137 MET A N 1
ATOM 616 C CA . MET A 1 78 ? 9.888 4.008 20.413 1.00 9.09 137 MET A CA 1
ATOM 617 C C . MET A 1 78 ? 8.848 3.693 19.322 1.00 10.81 137 MET A C 1
ATOM 618 O O . MET A 1 78 ? 9.146 3.681 18.084 1.00 12.25 137 MET A O 1
ATOM 623 N N . THR A 1 79 ? 7.619 3.428 19.748 1.00 10.15 138 THR A N 1
ATOM 624 C CA . THR A 1 79 ? 6.588 2.994 18.804 1.00 11.19 138 THR A CA 1
ATOM 625 C C . THR A 1 79 ? 6.279 4.136 17.828 1.00 10.82 138 THR A C 1
ATOM 626 O O . THR A 1 79 ? 6.012 3.877 16.690 1.00 11.05 138 THR A O 1
ATOM 630 N N . ALA A 1 80 ? 6.494 5.388 18.224 1.00 9.29 139 ALA A N 1
ATOM 631 C CA . ALA A 1 80 ? 6.275 6.481 17.296 1.00 9.44 139 ALA A CA 1
ATOM 632 C C . ALA A 1 80 ? 7.310 6.503 16.155 1.00 9.29 139 ALA A C 1
ATOM 633 O O . ALA A 1 80 ? 6.975 6.906 15.057 1.00 9.55 139 ALA A O 1
ATOM 635 N N . ILE 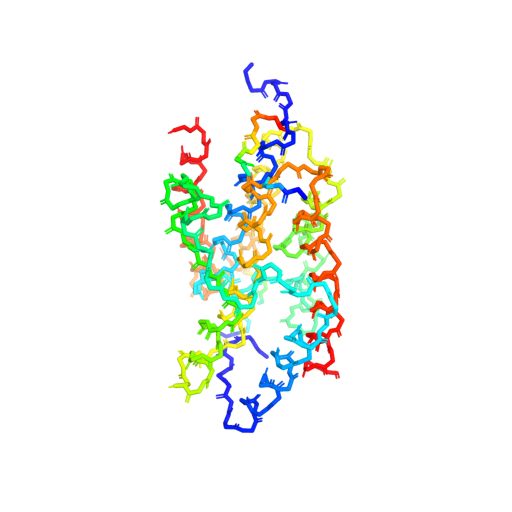A 1 81 ? 8.543 6.083 16.426 1.00 5.94 140 ILE A N 1
ATOM 636 C CA . ILE A 1 81 ? 9.595 6.022 15.402 1.00 7.70 140 ILE A CA 1
ATOM 637 C C . ILE A 1 81 ? 9.044 5.108 14.278 1.00 8.11 140 ILE A C 1
ATOM 638 O O . ILE A 1 81 ? 9.066 5.469 13.060 1.00 9.32 140 ILE A O 1
ATOM 643 N N . PHE A 1 82 ? 8.451 3.972 14.650 1.00 8.02 141 PHE A N 1
ATOM 644 C CA . PHE A 1 82 ? 7.936 3.058 13.661 1.00 8.74 141 PHE A CA 1
ATOM 645 C C . PHE A 1 82 ? 6.635 3.461 13.082 1.00 8.82 141 PHE A C 1
ATOM 646 O O . PHE A 1 82 ? 6.443 3.230 11.904 1.00 9.43 141 PHE A O 1
ATOM 654 N N . ASP A 1 83 ? 5.738 4.064 13.859 1.00 8.38 142 ASP A N 1
ATOM 655 C CA . ASP A 1 83 ? 4.370 4.341 13.310 1.00 10.75 142 ASP A CA 1
ATOM 656 C C . ASP A 1 83 ? 4.522 5.530 12.346 1.00 9.88 142 ASP A C 1
ATOM 657 O O . ASP A 1 83 ? 3.905 5.532 11.311 1.00 8.09 142 ASP A O 1
ATOM 662 N N . ASN A 1 84 ? 5.364 6.506 12.699 1.00 8.13 143 ASN A N 1
ATOM 663 C CA . ASN A 1 84 ? 5.602 7.654 11.777 1.00 8.87 143 ASN A CA 1
ATOM 664 C C . ASN A 1 84 ? 6.138 7.149 10.429 1.00 8.90 143 ASN A C 1
ATOM 665 O O . ASN A 1 84 ? 5.774 7.666 9.379 1.00 8.19 143 ASN A O 1
ATOM 670 N N . CYS A 1 85 ? 7.037 6.185 10.466 1.00 7.49 144 CYS A N 1
ATOM 671 C CA . CYS A 1 85 ? 7.677 5.735 9.241 1.00 9.29 144 CYS A CA 1
ATOM 672 C C . CYS A 1 85 ? 6.607 5.049 8.346 1.00 9.53 144 CYS A C 1
ATOM 673 O O . CYS A 1 85 ? 6.565 5.278 7.143 1.00 9.76 144 CYS A O 1
ATOM 676 N N . ARG A 1 86 ? 5.739 4.230 8.935 1.00 8.85 145 ARG A N 1
ATOM 677 C CA . ARG A 1 86 ? 4.624 3.639 8.116 1.00 9.79 145 ARG A CA 1
ATOM 678 C C . ARG A 1 86 ? 3.562 4.582 7.671 1.00 9.89 145 ARG A C 1
ATOM 679 O O . ARG A 1 86 ? 2.909 4.316 6.628 1.00 10.26 145 ARG A O 1
ATOM 687 N N . TYR A 1 87 ? 3.300 5.634 8.450 1.00 9.17 146 TYR A N 1
ATOM 688 C CA . TYR A 1 87 ? 2.402 6.706 8.050 1.00 11.26 146 TYR A CA 1
ATOM 689 C C . TYR A 1 87 ? 2.993 7.496 6.831 1.00 10.02 146 TYR A C 1
ATOM 690 O O . TYR A 1 87 ? 2.294 7.823 5.878 1.00 10.76 146 TYR A O 1
ATOM 699 N N . TYR A 1 88 ? 4.290 7.700 6.843 1.00 6.92 147 TYR A N 1
ATOM 700 C CA . TYR A 1 88 ? 4.920 8.628 5.832 1.00 7.76 147 TYR A CA 1
ATOM 701 C C . TYR A 1 88 ? 5.179 7.874 4.531 1.00 8.83 147 TYR A C 1
ATOM 702 O O . TYR A 1 88 ? 4.832 8.341 3.396 1.00 9.38 147 TYR A O 1
ATOM 711 N N . ASN A 1 89 ? 5.763 6.702 4.694 1.00 7.58 148 ASN A N 1
ATOM 712 C CA . ASN A 1 89 ? 6.305 5.913 3.552 1.00 10.04 148 ASN A CA 1
ATOM 713 C C . ASN A 1 89 ? 5.329 4.892 2.976 1.00 10.56 148 ASN A C 1
ATOM 714 O O . ASN A 1 89 ? 4.512 4.297 3.679 1.00 10.67 148 ASN A O 1
ATOM 719 N N . PRO A 1 90 ? 5.440 4.671 1.676 1.00 10.67 149 PRO A N 1
ATOM 720 C CA . PRO A 1 90 ? 4.565 3.679 1.097 1.00 13.21 149 PRO A CA 1
ATOM 721 C C . PRO A 1 90 ? 4.927 2.229 1.570 1.00 14.01 149 PRO A C 1
ATOM 722 O O . PRO A 1 90 ? 6.067 1.959 1.970 1.00 12.47 149 PRO A O 1
ATOM 726 N N . SER A 1 91 ? 3.965 1.312 1.486 1.00 14.93 150 SER A N 1
ATOM 727 C CA . SER A 1 91 ? 4.178 -0.037 2.084 1.00 15.75 150 SER A CA 1
ATOM 728 C C . SER A 1 91 ? 5.249 -0.820 1.337 1.00 17.70 150 SER A C 1
ATOM 729 O O . SER A 1 91 ? 5.769 -1.791 1.883 1.00 18.56 150 SER A O 1
ATOM 732 N N . ASP A 1 92 ? 5.622 -0.413 0.113 1.00 18.04 151 ASP A N 1
ATOM 733 C CA . ASP A 1 92 ? 6.607 -1.206 -0.661 1.00 18.70 151 ASP A CA 1
ATOM 734 C C . ASP A 1 92 ? 8.020 -0.605 -0.602 1.00 17.40 151 ASP A C 1
ATOM 735 O O . ASP A 1 92 ? 8.936 -1.111 -1.211 1.00 17.17 151 ASP A O 1
ATOM 740 N N . SER A 1 93 ? 8.169 0.454 0.192 1.00 14.67 152 SER A N 1
ATOM 741 C CA A SER A 1 93 ? 9.438 1.147 0.349 0.50 12.82 152 SER A CA 1
ATOM 742 C CA B SER A 1 93 ? 9.416 1.162 0.389 0.50 13.50 152 SER A CA 1
ATOM 743 C C . SER A 1 93 ? 10.415 0.431 1.290 1.00 13.49 152 SER A C 1
ATOM 744 O O . SER A 1 93 ? 10.015 -0.316 2.188 1.00 12.58 152 SER A O 1
ATOM 749 N N . PRO A 1 94 ? 11.714 0.632 1.057 1.00 12.95 153 PRO A N 1
ATOM 750 C CA . PRO A 1 94 ? 12.715 0.119 1.996 1.00 13.30 153 PRO A CA 1
ATOM 751 C C . PRO A 1 94 ? 12.556 0.615 3.428 1.00 11.46 153 PRO A C 1
ATOM 752 O O . PRO A 1 94 ? 12.783 -0.146 4.370 1.00 11.54 153 PRO A O 1
ATOM 756 N N . PHE A 1 95 ? 12.223 1.898 3.591 1.00 10.53 154 PHE A N 1
ATOM 757 C CA . PHE A 1 95 ? 11.912 2.431 4.903 1.00 10.12 154 PHE A CA 1
ATOM 758 C C . PHE A 1 95 ? 10.804 1.669 5.673 1.00 9.65 154 PHE A C 1
ATOM 759 O O . PHE A 1 95 ? 10.942 1.392 6.885 1.00 9.33 154 PHE A O 1
ATOM 767 N N . TYR A 1 96 ? 9.681 1.405 4.997 1.00 10.10 155 TYR A N 1
ATOM 768 C CA . TYR A 1 96 ? 8.550 0.762 5.628 1.00 8.73 155 TYR A CA 1
ATOM 769 C C . TYR A 1 96 ? 9.028 -0.640 6.083 1.00 9.51 155 TYR A C 1
ATOM 770 O O . TYR A 1 96 ? 8.696 -1.123 7.156 1.00 9.67 155 TYR A O 1
ATOM 779 N N . GLN A 1 97 ? 9.843 -1.284 5.250 1.00 10.90 156 GLN A N 1
ATOM 780 C CA . GLN A 1 97 ? 10.340 -2.607 5.560 1.00 8.37 156 GLN A CA 1
ATOM 781 C C . GLN A 1 97 ? 11.172 -2.563 6.811 1.00 10.52 156 GLN A C 1
ATOM 782 O O . GLN A 1 97 ? 11.072 -3.488 7.676 1.00 8.49 156 GLN A O 1
ATOM 788 N N . CYS A 1 98 ? 12.045 -1.574 6.880 1.00 8.52 157 CYS A N 1
ATOM 789 C CA . CYS A 1 98 ? 12.904 -1.443 8.089 1.00 9.99 157 CYS A CA 1
ATOM 790 C C . CYS A 1 98 ? 12.015 -1.323 9.345 1.00 9.65 157 CYS A C 1
ATOM 791 O O . CYS A 1 98 ? 12.329 -1.877 10.372 1.00 9.92 157 CYS A O 1
ATOM 794 N N . ALA A 1 99 ? 10.957 -0.530 9.250 1.00 9.78 158 ALA A N 1
ATOM 795 C CA . ALA A 1 99 ? 10.073 -0.313 10.376 1.00 9.12 158 ALA A CA 1
ATOM 796 C C . ALA A 1 99 ? 9.389 -1.622 10.811 1.00 10.36 158 ALA A C 1
ATOM 797 O O . ALA A 1 99 ? 9.308 -1.909 12.010 1.00 11.16 158 ALA A O 1
ATOM 799 N N . GLU A 1 100 ? 8.992 -2.485 9.866 1.00 9.21 159 GLU A N 1
ATOM 800 C CA . GLU A 1 100 ? 8.350 -3.745 10.279 1.00 12.63 159 GLU A CA 1
ATOM 801 C C . GLU A 1 100 ? 9.333 -4.653 11.012 1.00 13.17 159 GLU A C 1
ATOM 802 O O . GLU A 1 100 ? 8.974 -5.270 12.038 1.00 14.04 159 GLU A O 1
ATOM 808 N N . VAL A 1 101 ? 10.556 -4.736 10.487 1.00 11.26 160 VAL A N 1
ATOM 809 C CA . VAL A 1 101 ? 11.565 -5.630 11.025 1.00 11.52 160 VAL A CA 1
ATOM 810 C C . VAL A 1 101 ? 11.972 -5.129 12.418 1.00 11.18 160 VAL A C 1
ATOM 811 O O . VAL A 1 101 ? 12.068 -5.882 13.427 1.00 10.18 160 VAL A O 1
ATOM 815 N N . LEU A 1 102 ? 12.287 -3.849 12.477 1.00 7.84 161 LEU A N 1
ATOM 816 C CA . LEU A 1 102 ? 12.853 -3.318 13.739 1.00 10.17 161 LEU A CA 1
ATOM 817 C C . LEU A 1 102 ? 11.803 -3.301 14.828 1.00 9.73 161 LEU A C 1
ATOM 818 O O . LEU A 1 102 ? 12.109 -3.501 16.003 1.00 8.72 161 LEU A O 1
ATOM 823 N N . GLU A 1 103 ? 10.531 -3.108 14.467 1.00 6.79 162 GLU A N 1
ATOM 824 C CA . GLU A 1 103 ? 9.501 -3.138 15.481 1.00 9.22 162 GLU A CA 1
ATOM 825 C C . GLU A 1 103 ? 9.396 -4.556 16.081 1.00 9.14 162 GLU A C 1
ATOM 826 O O . GLU A 1 103 ? 9.205 -4.719 17.292 1.00 9.71 162 GLU A O 1
ATOM 832 N N . SER A 1 104 ? 9.474 -5.599 15.252 1.00 9.75 163 SER A N 1
ATOM 833 C CA . SER A 1 104 ? 9.350 -6.955 15.861 1.00 12.03 163 SER A CA 1
ATOM 834 C C . SER A 1 104 ? 10.559 -7.226 16.781 1.00 10.87 163 SER A C 1
ATOM 835 O O . SER A 1 104 ? 10.403 -7.824 17.833 1.00 11.66 163 SER A O 1
ATOM 838 N N . PHE A 1 105 ? 11.720 -6.708 16.423 1.00 9.37 164 PHE A N 1
ATOM 839 C CA . PHE A 1 105 ? 12.944 -6.871 17.209 1.00 9.99 164 PHE A CA 1
ATOM 840 C C . PHE A 1 105 ? 12.780 -6.167 18.543 1.00 9.73 164 PHE A C 1
ATOM 841 O O . PHE A 1 105 ? 13.106 -6.741 19.597 1.00 10.05 164 PHE A O 1
ATOM 849 N N . PHE A 1 106 ? 12.285 -4.932 18.481 1.00 8.69 165 PHE A N 1
ATOM 850 C CA . PHE A 1 106 ? 11.990 -4.200 19.686 1.00 9.22 165 PHE A CA 1
ATOM 851 C C . PHE A 1 106 ? 10.972 -4.957 20.566 1.00 10.06 165 PHE A C 1
ATOM 852 O O . PHE A 1 106 ? 11.161 -5.053 21.751 1.00 9.00 165 PHE A O 1
ATOM 860 N N . VAL A 1 107 ? 9.862 -5.441 20.010 1.00 8.23 166 VAL A N 1
ATOM 861 C CA . VAL A 1 107 ? 8.952 -6.234 20.872 1.00 12.09 166 VAL A CA 1
ATOM 862 C C . VAL A 1 107 ? 9.659 -7.446 21.540 1.00 12.90 166 VAL A C 1
ATOM 863 O O . VAL A 1 107 ? 9.489 -7.654 22.750 1.00 12.50 166 VAL A O 1
ATOM 867 N N . GLN A 1 108 ? 10.521 -8.170 20.803 1.00 13.04 167 GLN A N 1
ATOM 868 C CA . GLN A 1 108 ? 11.253 -9.271 21.389 1.00 15.46 167 GLN A CA 1
ATOM 869 C C . GLN A 1 108 ? 12.153 -8.791 22.486 1.00 15.71 167 GLN A C 1
ATOM 870 O O . GLN A 1 108 ? 12.226 -9.445 23.523 1.00 14.69 167 GLN A O 1
ATOM 876 N N . LYS A 1 109 ? 12.804 -7.649 22.297 1.00 14.47 168 LYS A N 1
ATOM 877 C CA . LYS A 1 109 ? 13.733 -7.125 23.377 1.00 14.62 168 LYS A CA 1
ATOM 878 C C . LYS A 1 109 ? 12.984 -6.520 24.597 1.00 15.66 168 LYS A C 1
ATOM 879 O O . LYS A 1 109 ? 13.488 -6.559 25.760 1.00 15.48 168 LYS A O 1
ATOM 885 N N . LEU A 1 110 ? 11.820 -5.932 24.329 1.00 13.12 169 LEU A N 1
ATOM 886 C CA . LEU A 1 110 ? 10.938 -5.363 25.383 1.00 14.88 169 LEU A CA 1
ATOM 887 C C . LEU A 1 110 ? 10.327 -6.451 26.275 1.00 15.67 169 LEU A C 1
ATOM 888 O O . LEU A 1 110 ? 10.254 -6.281 27.476 1.00 15.17 169 LEU A O 1
ATOM 893 N N . LYS A 1 111 ? 9.879 -7.564 25.693 1.00 18.53 170 LYS A N 1
ATOM 894 C CA . LYS A 1 111 ? 9.454 -8.711 26.522 1.00 20.16 170 LYS A CA 1
ATOM 895 C C . LYS A 1 111 ? 10.571 -9.211 27.449 1.00 21.26 170 LYS A C 1
ATOM 896 O O . LYS A 1 111 ? 10.323 -9.537 28.653 1.00 20.30 170 LYS A O 1
ATOM 902 N N . GLY A 1 112 ? 11.815 -9.239 26.935 1.00 22.16 171 GLY A N 1
ATOM 903 C CA . GLY A 1 112 ? 13.021 -9.571 27.735 1.00 22.41 171 GLY A CA 1
ATOM 904 C C . GLY A 1 112 ? 13.313 -8.667 28.949 1.00 23.07 171 GLY A C 1
ATOM 905 O O . GLY A 1 112 ? 13.544 -9.118 30.057 1.00 23.74 171 GLY A O 1
ATOM 906 N N . PHE A 1 113 ? 13.267 -7.366 28.728 1.00 21.70 172 PHE A N 1
ATOM 907 C CA . PHE A 1 113 ? 13.333 -6.375 29.785 1.00 20.83 172 PHE A CA 1
ATOM 908 C C . PHE A 1 113 ? 12.198 -6.478 30.855 1.00 21.74 172 PHE A C 1
ATOM 909 O O . PHE A 1 113 ? 12.503 -6.443 32.049 1.00 20.51 172 PHE A O 1
ATOM 917 N N . LYS A 1 114 ? 10.941 -6.628 30.435 1.00 21.58 173 LYS A N 1
ATOM 918 C CA . LYS A 1 114 ? 9.818 -6.812 31.360 1.00 24.65 173 LYS A CA 1
ATOM 919 C C . LYS A 1 114 ? 9.811 -8.146 32.148 1.00 27.45 173 LYS A C 1
ATOM 920 O O . LYS A 1 114 ? 9.008 -8.292 33.085 1.00 29.12 173 LYS A O 1
ATOM 926 N N . ALA A 1 115 ? 10.645 -9.122 31.778 1.00 28.97 174 ALA A N 1
ATOM 927 C CA . ALA A 1 115 ? 10.588 -10.443 32.469 1.00 31.59 174 ALA A CA 1
ATOM 928 C C . ALA A 1 115 ? 11.311 -11.562 31.715 1.00 33.33 174 ALA A C 1
ATOM 929 O O . ALA A 1 115 ? 12.516 -11.508 31.478 1.00 34.70 174 ALA A O 1
ATOM 932 N N . SER B 1 5 ? -21.135 6.199 3.049 1.00 40.43 64 SER B N 1
ATOM 933 C CA . SER B 1 5 ? -20.151 7.043 3.791 1.00 39.70 64 SER B CA 1
ATOM 934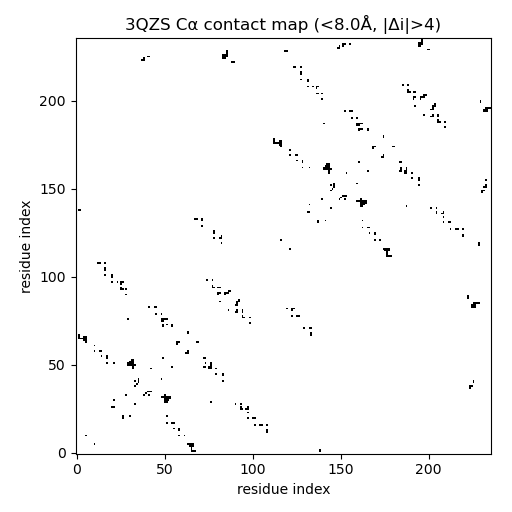 C C . SER B 1 5 ? -19.720 6.376 5.094 1.00 38.20 64 SER B C 1
ATOM 935 O O . SER B 1 5 ? -18.515 6.205 5.368 1.00 38.06 64 SER B O 1
ATOM 938 N N . VAL B 1 6 ? -20.703 6.016 5.912 1.00 35.76 65 VAL B N 1
ATOM 939 C CA . VAL B 1 6 ? -20.426 5.201 7.072 1.00 33.03 65 VAL B CA 1
ATOM 940 C C . VAL B 1 6 ? -20.273 3.763 6.604 1.00 30.87 65 VAL B C 1
ATOM 941 O O . VAL B 1 6 ? -19.794 2.917 7.340 1.00 28.00 65 VAL B O 1
ATOM 945 N N . LEU B 1 7 ? -20.693 3.500 5.371 1.00 29.64 66 LEU B N 1
ATOM 946 C CA . LEU B 1 7 ? -20.502 2.179 4.765 1.00 30.30 66 LEU B CA 1
ATOM 947 C C . LEU B 1 7 ? -19.144 1.963 4.046 1.00 29.38 66 LEU B C 1
ATOM 948 O O . LEU B 1 7 ? -18.783 0.827 3.702 1.00 29.57 66 LEU B O 1
ATOM 953 N N . THR B 1 8 ? -18.406 3.048 3.854 1.00 28.13 67 THR B N 1
ATOM 954 C CA . THR B 1 8 ? -17.141 3.008 3.119 1.00 27.08 67 THR B CA 1
ATOM 955 C C . THR B 1 8 ? -16.066 2.253 3.934 1.00 24.05 67 THR B C 1
ATOM 956 O O . THR B 1 8 ? -15.900 2.536 5.111 1.00 24.79 67 THR B O 1
ATOM 960 N N . PRO B 1 9 ? -15.371 1.278 3.319 1.00 21.00 68 PRO B N 1
ATOM 961 C CA . PRO B 1 9 ? -14.309 0.598 4.057 1.00 19.28 68 PRO B CA 1
ATOM 962 C C . PRO B 1 9 ? -13.105 1.480 4.363 1.00 17.04 68 PRO B C 1
ATOM 963 O O . PRO B 1 9 ? -12.885 2.512 3.701 1.00 17.48 68 PRO B O 1
ATOM 967 N N . LEU B 1 10 ? -12.322 1.084 5.361 1.00 14.99 69 LEU B N 1
ATOM 968 C CA . LEU B 1 10 ? -11.059 1.726 5.645 1.00 13.97 69 LEU B CA 1
ATOM 969 C C . LEU B 1 10 ? -10.052 1.338 4.587 1.00 15.08 69 LEU B C 1
ATOM 970 O O . LEU B 1 10 ? -10.040 0.169 4.143 1.00 15.10 69 LEU B O 1
ATOM 975 N N . THR B 1 11 ? -9.246 2.324 4.178 1.00 14.15 70 THR B N 1
ATOM 976 C CA . THR B 1 11 ? -8.175 2.088 3.237 1.00 14.18 70 THR B CA 1
ATOM 977 C C . THR B 1 11 ? -6.913 1.813 3.998 1.00 14.16 70 THR B C 1
ATOM 978 O O . THR B 1 11 ? -6.857 2.013 5.216 1.00 11.29 70 THR B O 1
ATOM 982 N N . GLU B 1 12 ? -5.902 1.288 3.301 1.00 16.06 71 GLU B N 1
ATOM 983 C CA . GLU B 1 12 ? -4.547 1.250 3.904 1.00 18.14 71 GLU B CA 1
ATOM 984 C C . GLU B 1 12 ? -4.079 2.501 4.564 1.00 18.09 71 GLU B C 1
ATOM 985 O O . GLU B 1 12 ? -3.703 2.443 5.697 1.00 19.63 71 GLU B O 1
ATOM 991 N N . LYS B 1 13 ? -4.102 3.649 3.904 1.00 18.53 72 LYS B N 1
ATOM 992 C CA . LYS B 1 13 ? -3.688 4.862 4.593 1.00 20.18 72 LYS B CA 1
ATOM 993 C C . LYS B 1 13 ? -4.541 5.230 5.799 1.00 19.55 72 LYS B C 1
ATOM 994 O O . LYS B 1 13 ? -4.006 5.752 6.763 1.00 20.00 72 LYS B O 1
ATOM 1000 N N . ASP B 1 14 ? -5.866 4.996 5.756 1.00 19.84 73 ASP B N 1
ATOM 1001 C CA . ASP B 1 14 ? -6.719 5.191 6.969 1.00 18.27 73 ASP B CA 1
ATOM 1002 C C . ASP B 1 14 ? -6.228 4.358 8.156 1.00 16.31 73 ASP B C 1
ATOM 1003 O O . ASP B 1 14 ? -6.324 4.778 9.329 1.00 16.02 73 ASP B O 1
ATOM 1008 N N . TYR B 1 15 ? -5.734 3.156 7.887 1.00 12.85 74 TYR B N 1
ATOM 1009 C CA . TYR B 1 15 ? -5.236 2.311 8.991 1.00 11.90 74 TYR B CA 1
ATOM 1010 C C . TYR B 1 15 ? -4.052 2.944 9.727 1.00 12.22 74 TYR B C 1
ATOM 1011 O O . TYR B 1 15 ? -3.912 2.731 10.909 1.00 12.37 74 TYR B O 1
ATOM 1020 N N . GLU B 1 16 ? -3.239 3.746 9.042 1.00 13.60 75 GLU B N 1
ATOM 1021 C CA . GLU B 1 16 ? -2.083 4.386 9.751 1.00 15.54 75 GLU B CA 1
ATOM 1022 C C . GLU B 1 16 ? -2.610 5.539 10.639 1.00 16.51 75 GLU B C 1
ATOM 1023 O O . GLU B 1 16 ? -2.110 5.797 11.736 1.00 15.41 75 GLU B O 1
ATOM 1029 N N . GLY B 1 17 ? -3.666 6.199 10.192 1.00 15.61 76 GLY B N 1
ATOM 1030 C CA . GLY B 1 17 ? -4.394 7.145 11.038 1.00 16.42 76 GLY B CA 1
ATOM 1031 C C . GLY B 1 17 ? -5.079 6.544 12.258 1.00 15.61 76 GLY B C 1
ATOM 1032 O O . GLY B 1 17 ? -5.096 7.160 13.338 1.00 16.87 76 GLY B O 1
ATOM 1033 N N . LEU B 1 18 ? -5.611 5.342 12.130 1.00 14.20 77 LEU B N 1
ATOM 1034 C CA . LEU B 1 18 ? -6.192 4.645 13.264 1.00 16.02 77 LEU B CA 1
ATOM 1035 C C . LEU B 1 18 ? -5.098 4.222 14.222 1.00 15.48 77 LEU B C 1
ATOM 1036 O O . LEU B 1 18 ? -5.300 4.323 15.408 1.00 14.69 77 LEU B O 1
ATOM 1041 N N . LYS B 1 19 ? -3.984 3.686 13.703 1.00 14.53 78 LYS B N 1
ATOM 1042 C CA . LYS B 1 19 ? -2.807 3.475 14.555 1.00 14.96 78 LYS B CA 1
ATOM 1043 C C . LYS B 1 19 ? -2.402 4.655 15.414 1.00 14.63 78 LYS B C 1
ATOM 1044 O O . LYS B 1 19 ? -2.182 4.487 16.606 1.00 14.03 78 LYS B O 1
ATOM 1050 N N . ARG B 1 20 ? -2.288 5.843 14.829 1.00 13.94 79 ARG B N 1
ATOM 1051 C CA . ARG B 1 20 ? -1.949 7.061 15.563 1.00 15.81 79 ARG B CA 1
ATOM 1052 C C . ARG B 1 20 ? -2.979 7.355 16.703 1.00 14.60 79 ARG B C 1
ATOM 1053 O O . ARG B 1 20 ? -2.617 7.729 17.817 1.00 13.02 79 ARG B O 1
ATOM 1061 N N . VAL B 1 21 ? -4.257 7.185 16.423 1.00 14.31 80 VAL B N 1
ATOM 1062 C CA . VAL B 1 21 ? -5.292 7.358 17.484 1.00 14.63 80 VAL B CA 1
ATOM 1063 C C . VAL B 1 21 ? -5.076 6.327 18.607 1.00 12.74 80 VAL B C 1
ATOM 1064 O O . VAL B 1 21 ? -5.004 6.688 19.781 1.00 13.37 80 VAL B O 1
ATOM 1068 N N . LEU B 1 22 ? -4.881 5.048 18.253 1.00 12.46 81 LEU B N 1
ATOM 1069 C CA . LEU B 1 22 ? -4.740 4.001 19.257 1.00 12.52 81 LEU B CA 1
ATOM 1070 C C . LEU B 1 22 ? -3.504 4.289 20.089 1.00 11.52 81 LEU B C 1
ATOM 1071 O O . LEU B 1 22 ? -3.481 4.218 21.345 1.00 11.86 81 LEU B O 1
ATOM 1076 N N . ARG B 1 23 ? -2.413 4.635 19.401 1.00 13.51 82 ARG B N 1
ATOM 1077 C CA . ARG B 1 23 ? -1.196 5.017 20.097 1.00 11.14 82 ARG B CA 1
ATOM 1078 C C . ARG B 1 23 ? -1.330 6.252 21.030 1.00 12.43 82 ARG B C 1
ATOM 1079 O O . ARG B 1 23 ? -0.729 6.298 22.103 1.00 12.01 82 ARG B O 1
ATOM 1087 N N . SER B 1 24 ? -2.095 7.262 20.627 1.00 12.68 83 SER B N 1
ATOM 1088 C CA . SER B 1 24 ? -2.270 8.426 21.494 1.00 13.83 83 SER B CA 1
ATOM 1089 C C . SER B 1 24 ? -2.984 7.997 22.796 1.00 12.76 83 SER B C 1
ATOM 1090 O O . SER B 1 24 ? -2.701 8.551 23.847 1.00 14.92 83 SER B O 1
ATOM 1093 N N . LEU B 1 25 ? -3.886 7.023 22.703 1.00 12.38 84 LEU B N 1
ATOM 1094 C CA . LEU B 1 25 ? -4.609 6.500 23.873 1.00 14.09 84 LEU B CA 1
ATOM 1095 C C . LEU B 1 25 ? -3.644 5.730 24.754 1.00 12.93 84 LEU B C 1
ATOM 1096 O O . LEU B 1 25 ? -3.557 5.961 25.978 1.00 14.13 84 LEU B O 1
ATOM 1101 N N . GLN B 1 26 ? -2.878 4.818 24.146 1.00 12.34 85 GLN B N 1
ATOM 1102 C CA . GLN B 1 26 ? -1.867 4.066 24.933 1.00 12.41 85 GLN B CA 1
ATOM 1103 C C . GLN B 1 26 ? -0.846 4.918 25.678 1.00 14.02 85 GLN B C 1
ATOM 1104 O O . GLN B 1 26 ? -0.361 4.496 26.727 1.00 13.57 85 GLN B O 1
ATOM 1110 N N . ALA B 1 27 ? -0.573 6.139 25.183 1.00 13.68 86 ALA B N 1
ATOM 1111 C CA . ALA B 1 27 ? 0.411 7.020 25.829 1.00 13.93 86 ALA B CA 1
ATOM 1112 C C . ALA B 1 27 ? -0.222 7.924 26.881 1.00 13.96 86 ALA B C 1
ATOM 1113 O O . ALA B 1 27 ? 0.481 8.598 27.613 1.00 14.80 86 ALA B O 1
ATOM 1115 N N . HIS B 1 28 ? -1.545 7.962 26.947 1.00 13.82 87 HIS B N 1
ATOM 1116 C CA . HIS B 1 28 ? -2.262 8.839 27.915 1.00 11.89 87 HIS B CA 1
ATOM 1117 C C . HIS B 1 28 ? -2.063 8.314 29.330 1.00 12.29 87 HIS B C 1
ATOM 1118 O O . HIS B 1 28 ? -2.146 7.076 29.606 1.00 13.49 87 HIS B O 1
ATOM 1125 N N . LYS B 1 29 ? -1.878 9.251 30.251 1.00 14.07 88 LYS B N 1
ATOM 1126 C CA . LYS B 1 29 ? -1.663 8.959 31.649 1.00 15.59 88 LYS B CA 1
ATOM 1127 C C . LYS B 1 29 ? -2.722 8.089 32.270 1.00 15.74 88 LYS B C 1
ATOM 1128 O O . LYS B 1 29 ? -2.459 7.317 33.206 1.00 16.57 88 LYS B O 1
ATOM 1134 N N . MET B 1 30 ? -3.951 8.191 31.769 1.00 14.50 89 MET B N 1
ATOM 1135 C CA . MET B 1 30 ? -5.070 7.518 32.402 1.00 14.66 89 MET B CA 1
ATOM 1136 C C . MET B 1 30 ? -5.402 6.161 31.735 1.00 14.66 89 MET B C 1
ATOM 1137 O O . MET B 1 30 ? -6.419 5.514 32.056 1.00 13.91 89 MET B O 1
ATOM 1142 N N . ALA B 1 31 ? -4.524 5.684 30.839 1.00 13.96 90 ALA B N 1
ATOM 1143 C CA . ALA B 1 31 ? -4.825 4.472 30.092 1.00 12.85 90 ALA B CA 1
ATOM 1144 C C . ALA B 1 31 ? -4.348 3.269 30.874 1.00 12.20 90 ALA B C 1
ATOM 1145 O O . ALA B 1 31 ? -4.554 2.152 30.432 1.00 10.96 90 ALA B O 1
ATOM 1147 N N . TRP B 1 32 ? -3.689 3.476 32.007 1.00 11.82 91 TRP B N 1
ATOM 1148 C CA . TRP B 1 32 ? -3.071 2.346 32.739 1.00 12.00 91 TRP B CA 1
ATOM 1149 C C . TRP B 1 32 ? -3.984 1.099 33.002 1.00 11.74 91 TRP B C 1
ATOM 1150 O O . TRP B 1 32 ? -3.490 -0.035 32.870 1.00 11.90 91 TRP B O 1
ATOM 1161 N N . PRO B 1 33 ? -5.313 1.261 33.275 1.00 11.46 92 PRO B N 1
ATOM 1162 C CA . PRO B 1 33 ? -6.116 0.052 33.514 1.00 10.69 92 PRO B CA 1
ATOM 1163 C C . PRO B 1 33 ? -6.384 -0.831 32.269 1.00 11.29 92 PRO B C 1
ATOM 1164 O O . PRO B 1 33 ? -6.815 -1.993 32.403 1.00 11.06 92 PRO B O 1
ATOM 1168 N N . PHE B 1 34 ? -6.239 -0.202 31.097 1.00 12.28 93 PHE B N 1
ATOM 1169 C CA . PHE B 1 34 ? -6.742 -0.714 29.814 1.00 10.47 93 PHE B CA 1
ATOM 1170 C C . PHE B 1 34 ? -5.627 -1.156 28.902 1.00 11.07 93 PHE B C 1
ATOM 1171 O O . PHE B 1 34 ? -5.893 -1.565 27.818 1.00 8.97 93 PHE B O 1
ATOM 1179 N N . LEU B 1 35 ? -4.373 -1.117 29.340 1.00 9.90 94 LEU B N 1
ATOM 1180 C CA . LEU B 1 35 ? -3.303 -1.422 28.387 1.00 10.32 94 LEU B CA 1
ATOM 1181 C C . LEU B 1 35 ? -3.316 -2.878 27.973 1.00 12.26 94 LEU B C 1
ATOM 1182 O O . LEU B 1 35 ? -3.011 -3.182 26.829 1.00 12.62 94 LEU B O 1
ATOM 1187 N N . GLU B 1 36 ? -3.616 -3.760 28.938 1.00 11.03 95 GLU B N 1
ATOM 1188 C CA . GLU B 1 36 ? -3.548 -5.190 28.738 1.00 14.18 95 GLU B CA 1
ATOM 1189 C C . GLU B 1 36 ? -4.878 -5.790 29.225 1.00 13.02 95 GLU B C 1
ATOM 1190 O O . GLU B 1 36 ? -5.610 -5.142 29.996 1.00 13.29 95 GLU B O 1
ATOM 1196 N N . PRO B 1 37 ? -5.165 -7.026 28.824 1.00 12.44 96 PRO B N 1
ATOM 1197 C CA . PRO B 1 37 ? -6.427 -7.650 29.270 1.00 13.36 96 PRO B CA 1
ATOM 1198 C C . PRO B 1 37 ? -6.481 -7.635 30.788 1.00 14.04 96 PRO B C 1
ATOM 1199 O O . PRO B 1 37 ? -5.435 -7.801 31.431 1.00 12.91 96 PRO B O 1
ATOM 1203 N N . VAL B 1 38 ? -7.684 -7.493 31.374 1.00 13.86 97 VAL B N 1
ATOM 1204 C CA . VAL B 1 38 ? -7.806 -7.632 32.835 1.00 15.11 97 VAL B CA 1
ATOM 1205 C C . VAL B 1 38 ? -7.201 -8.969 33.249 1.00 15.18 97 VAL B C 1
ATOM 1206 O O . VAL B 1 38 ? -7.464 -10.017 32.643 1.00 14.30 97 VAL B O 1
ATOM 1210 N N . ASP B 1 39 ? -6.277 -8.894 34.218 1.00 16.43 98 ASP B N 1
ATOM 1211 C CA . ASP B 1 39 ? -5.661 -10.026 34.843 1.00 18.52 98 ASP B CA 1
ATOM 1212 C C . ASP B 1 39 ? -6.593 -10.600 35.921 1.00 15.71 98 ASP B C 1
ATOM 1213 O O . ASP B 1 39 ? -7.015 -9.868 36.834 1.00 15.07 98 ASP B O 1
ATOM 1218 N N . PRO B 1 40 ? -6.837 -11.923 35.891 1.00 16.20 99 PRO B N 1
ATOM 1219 C CA . PRO B 1 40 ? -7.820 -12.405 36.874 1.00 15.59 99 PRO B CA 1
ATOM 1220 C C . PRO B 1 40 ? -7.239 -12.380 38.268 1.00 16.29 99 PRO B C 1
ATOM 1221 O O . PRO B 1 40 ? -7.963 -12.466 39.283 1.00 14.96 99 PRO B O 1
ATOM 1225 N N . ASN B 1 41 ? -5.916 -12.298 38.339 1.00 16.68 100 ASN B N 1
ATOM 1226 C CA . ASN B 1 41 ? -5.296 -12.100 39.661 1.00 20.22 100 ASN B CA 1
ATOM 1227 C C . ASN B 1 41 ? -5.558 -10.731 40.306 1.00 20.41 100 ASN B C 1
ATOM 1228 O O . ASN B 1 41 ? -5.367 -10.526 41.550 1.00 22.61 100 ASN B O 1
ATOM 1233 N N . ASP B 1 42 ? -5.977 -9.791 39.484 1.00 20.36 101 ASP B N 1
ATOM 1234 C CA . ASP B 1 42 ? -6.353 -8.469 39.947 1.00 19.65 101 ASP B CA 1
ATOM 1235 C C . ASP B 1 42 ? -7.867 -8.326 40.193 1.00 18.90 101 ASP B C 1
ATOM 1236 O O . ASP B 1 42 ? -8.286 -7.443 40.924 1.00 17.58 101 ASP B O 1
ATOM 1241 N N . ALA B 1 43 ? -8.659 -9.161 39.526 1.00 17.71 102 ALA B N 1
ATOM 1242 C CA . ALA B 1 43 ? -10.146 -9.051 39.572 1.00 15.66 102 ALA B CA 1
ATOM 1243 C C . ALA B 1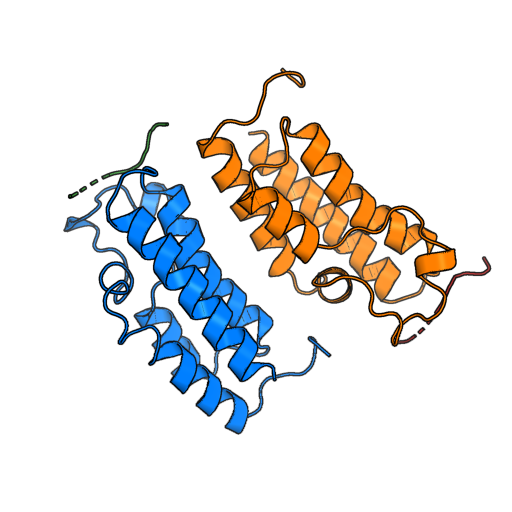 43 ? -10.729 -10.455 39.312 1.00 14.93 102 ALA B C 1
ATOM 1244 O O . ALA B 1 43 ? -11.137 -10.751 38.187 1.00 12.91 102 ALA B O 1
ATOM 1246 N N . PRO B 1 44 ? -10.773 -11.302 40.346 1.00 14.35 103 PRO B N 1
ATOM 1247 C CA . PRO B 1 44 ? -10.982 -12.728 40.114 1.00 14.46 103 PRO B CA 1
ATOM 1248 C C . PRO B 1 44 ? -12.299 -13.117 39.477 1.00 15.34 103 PRO B C 1
ATOM 1249 O O . PRO B 1 44 ? -12.354 -14.156 38.794 1.00 16.46 103 PRO B O 1
ATOM 1253 N N . ASP B 1 45 ? -13.324 -12.304 39.687 1.00 13.97 104 ASP B N 1
ATOM 1254 C CA . ASP B 1 45 ? -14.615 -12.553 39.099 1.00 14.69 104 ASP B CA 1
ATOM 1255 C C . ASP B 1 45 ? -14.887 -11.799 37.803 1.00 12.18 104 ASP B C 1
ATOM 1256 O O . ASP B 1 45 ? -16.007 -11.861 37.290 1.00 13.28 104 ASP B O 1
ATOM 1261 N N . TYR B 1 46 ? -13.886 -11.142 37.235 1.00 9.73 105 TYR B N 1
ATOM 1262 C CA . TYR B 1 46 ? -14.168 -10.172 36.140 1.00 9.64 105 TYR B CA 1
ATOM 1263 C C . TYR B 1 46 ? -14.804 -10.850 34.922 1.00 9.74 105 TYR B C 1
ATOM 1264 O O . TYR B 1 46 ? -15.783 -10.358 34.311 1.00 10.60 105 TYR B O 1
ATOM 1273 N N . TYR B 1 47 ? -14.289 -12.030 34.609 1.00 9.63 106 TYR B N 1
ATOM 1274 C CA . TYR B 1 47 ? -14.693 -12.701 33.386 1.00 11.44 106 TYR B CA 1
ATOM 1275 C C . TYR B 1 47 ? -16.035 -13.447 33.539 1.00 12.90 106 TYR B C 1
ATOM 1276 O O . TYR B 1 47 ? -16.583 -13.986 32.578 1.00 15.80 106 TYR B O 1
ATOM 1285 N N . GLY B 1 48 ? -16.550 -13.493 34.765 1.00 13.12 107 GLY B N 1
ATOM 1286 C CA . GLY B 1 48 ? -17.914 -13.948 35.081 1.00 13.77 107 GLY B CA 1
ATOM 1287 C C . GLY B 1 48 ? -18.979 -12.859 34.919 1.00 14.99 107 GLY B C 1
ATOM 1288 O O . GLY B 1 48 ? -20.157 -13.159 34.842 1.00 14.05 107 GLY B O 1
ATOM 1289 N N . VAL B 1 49 ? -18.535 -11.597 34.878 1.00 13.58 108 VAL B N 1
ATOM 1290 C CA . VAL B 1 49 ? -19.359 -10.383 34.846 1.00 13.10 108 VAL B CA 1
ATOM 1291 C C . VAL B 1 49 ? -19.332 -9.760 33.437 1.00 12.29 108 VAL B C 1
ATOM 1292 O O . VAL B 1 49 ? -20.392 -9.498 32.841 1.00 14.05 108 VAL B O 1
ATOM 1296 N N . ILE B 1 50 ? -18.141 -9.600 32.893 1.00 10.83 109 ILE B N 1
ATOM 1297 C CA . ILE B 1 50 ? -17.926 -9.006 31.558 1.00 10.53 109 ILE B CA 1
ATOM 1298 C C . ILE B 1 50 ? -17.796 -10.104 30.515 1.00 11.89 109 ILE B C 1
ATOM 1299 O O . ILE B 1 50 ? -16.773 -10.741 30.419 1.00 12.73 109 ILE B O 1
ATOM 1304 N N . LYS B 1 51 ? -18.821 -10.264 29.669 1.00 11.29 110 LYS B N 1
ATOM 1305 C CA . LYS B 1 51 ? -18.839 -11.404 28.742 1.00 15.27 110 LYS B CA 1
ATOM 1306 C C . LYS B 1 51 ? -18.174 -11.077 27.393 1.00 16.09 110 LYS B C 1
ATOM 1307 O O . LYS B 1 51 ? -17.847 -11.960 26.603 1.00 17.56 110 LYS B O 1
ATOM 1313 N N . GLU B 1 52 ? -17.997 -9.785 27.124 1.00 15.32 111 GLU B N 1
ATOM 1314 C CA . GLU B 1 52 ? -17.349 -9.293 25.919 1.00 15.66 111 GLU B CA 1
ATOM 1315 C C . GLU B 1 52 ? -16.152 -8.363 26.260 1.00 11.82 111 GLU B C 1
ATOM 1316 O O . GLU B 1 52 ? -16.222 -7.178 26.062 1.00 11.98 111 GLU B O 1
ATOM 1322 N N . PRO B 1 53 ? -15.102 -8.915 26.868 1.00 11.85 112 PRO B N 1
ATOM 1323 C CA . PRO B 1 53 ? -13.993 -8.049 27.258 1.00 11.09 112 PRO B CA 1
ATOM 1324 C C . PRO B 1 53 ? -13.248 -7.453 26.074 1.00 11.68 112 PRO B C 1
ATOM 1325 O O . PRO B 1 53 ? -13.237 -8.018 24.970 1.00 12.37 112 PRO B O 1
ATOM 1329 N N . MET B 1 54 ? -12.696 -6.284 26.300 1.00 9.37 113 MET B N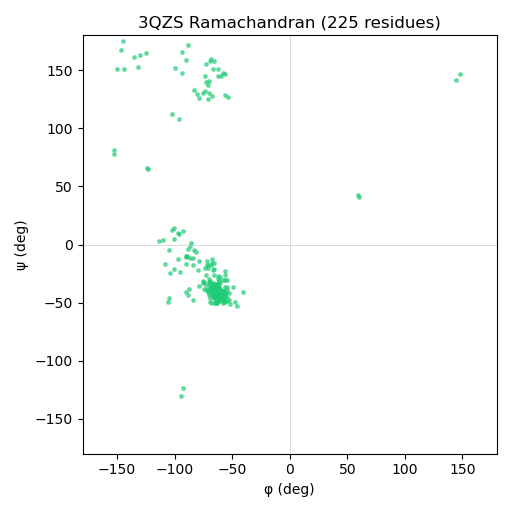 1
ATOM 1330 C CA . MET B 1 54 ? -11.751 -5.636 25.329 1.00 11.07 113 MET B CA 1
ATOM 1331 C C . MET B 1 54 ? -10.641 -4.881 26.075 1.00 11.66 113 MET B C 1
ATOM 1332 O O . MET B 1 54 ? -10.849 -4.312 27.183 1.00 11.02 113 MET B O 1
ATOM 1337 N N . ASP B 1 55 ? -9.476 -4.789 25.432 1.00 10.42 114 ASP B N 1
ATOM 1338 C CA . ASP B 1 55 ? -8.429 -3.909 25.944 1.00 11.06 114 ASP B CA 1
ATOM 1339 C C . ASP B 1 55 ? -7.619 -3.269 24.774 1.00 9.11 114 ASP B C 1
ATOM 1340 O O . ASP B 1 55 ? -7.752 -3.699 23.618 1.00 9.00 114 ASP B O 1
ATOM 1345 N N . LEU B 1 56 ? -6.709 -2.369 25.108 1.00 9.82 115 LEU B N 1
ATOM 1346 C CA . LEU B 1 56 ? -5.863 -1.682 24.084 1.00 9.52 115 LEU B CA 1
ATOM 1347 C C . LEU B 1 56 ? -4.875 -2.590 23.352 1.00 11.16 115 LEU B C 1
ATOM 1348 O O . LEU B 1 56 ? -4.605 -2.380 22.173 1.00 9.93 115 LEU B O 1
ATOM 1353 N N . ALA B 1 57 ? -4.350 -3.612 24.039 1.00 11.70 116 ALA B N 1
ATOM 1354 C CA . ALA B 1 57 ? -3.491 -4.605 23.393 1.00 13.25 116 ALA B CA 1
ATOM 1355 C C . ALA B 1 57 ? -4.204 -5.444 22.354 1.00 12.88 116 ALA B C 1
ATOM 1356 O O . ALA B 1 57 ? -3.639 -5.778 21.292 1.00 14.34 116 ALA B O 1
ATOM 1358 N N . THR B 1 58 ? -5.407 -5.891 22.695 1.00 12.86 117 THR B N 1
ATOM 1359 C CA . THR B 1 58 ? -6.290 -6.559 21.724 1.00 13.44 117 THR B CA 1
ATOM 1360 C C . THR B 1 58 ? -6.607 -5.717 20.483 1.00 11.04 117 THR B C 1
ATOM 1361 O O . THR B 1 58 ? -6.536 -6.216 19.355 1.00 9.47 117 THR B O 1
ATOM 1365 N N . MET B 1 59 ? -6.953 -4.451 20.675 1.00 9.47 118 MET B N 1
ATOM 1366 C CA . MET B 1 59 ? -7.167 -3.591 19.543 1.00 9.71 118 MET B CA 1
ATOM 1367 C C . MET B 1 59 ? -5.903 -3.382 18.737 1.00 10.51 118 MET B C 1
ATOM 1368 O O . MET B 1 59 ? -5.987 -3.324 17.542 1.00 10.94 118 MET B O 1
ATOM 1373 N N . GLU B 1 60 ? -4.717 -3.286 19.371 1.00 9.76 119 GLU B N 1
ATOM 1374 C CA . GLU B 1 60 ? -3.498 -3.137 18.576 1.00 11.09 119 GLU B CA 1
ATOM 1375 C C . GLU B 1 60 ? -3.256 -4.350 17.685 1.00 12.13 119 GLU B C 1
ATOM 1376 O O . GLU B 1 60 ? -2.904 -4.195 16.511 1.00 11.44 119 GLU B O 1
ATOM 1382 N N . GLU B 1 61 ? -3.558 -5.546 18.200 1.00 12.67 120 GLU B N 1
ATOM 1383 C CA . GLU B 1 61 ? -3.372 -6.756 17.418 1.00 12.54 120 GLU B CA 1
ATOM 1384 C C . GLU B 1 61 ? -4.376 -6.745 16.225 1.00 11.12 120 GLU B C 1
ATOM 1385 O O . GLU B 1 61 ? -3.985 -7.043 15.072 1.00 11.53 120 GLU B O 1
ATOM 1391 N N . ARG B 1 62 ? -5.608 -6.312 16.485 1.00 9.51 121 ARG B N 1
ATOM 1392 C CA . ARG B 1 62 ? -6.628 -6.219 15.417 1.00 8.63 121 ARG B CA 1
ATOM 1393 C C . ARG B 1 62 ? -6.299 -5.185 14.369 1.00 10.64 121 ARG B C 1
ATOM 1394 O O . ARG B 1 62 ? -6.554 -5.424 13.161 1.00 12.77 121 ARG B O 1
ATOM 1402 N N . VAL B 1 63 ? -5.711 -4.062 14.794 1.00 10.93 122 VAL B N 1
ATOM 1403 C CA . VAL B 1 63 ? -5.208 -3.049 13.855 1.00 12.17 122 VAL B CA 1
ATOM 1404 C C . VAL B 1 63 ? -4.069 -3.573 12.960 1.00 13.38 122 VAL B C 1
ATOM 1405 O O . VAL B 1 63 ? -4.158 -3.470 11.705 1.00 13.15 122 VAL B O 1
ATOM 1409 N N . GLN B 1 64 ? -3.069 -4.216 13.569 1.00 14.17 123 GLN B N 1
ATOM 1410 C CA . GLN B 1 64 ? -1.966 -4.887 12.834 1.00 15.99 123 GLN B CA 1
ATOM 1411 C C . GLN B 1 64 ? -2.463 -5.937 11.807 1.00 16.66 123 GLN B C 1
ATOM 1412 O O . GLN B 1 64 ? -1.943 -5.997 10.684 1.00 14.76 123 GLN B O 1
ATOM 1418 N N . ARG B 1 65 ? -3.469 -6.747 12.172 1.00 15.72 124 ARG B N 1
ATOM 1419 C CA . ARG B 1 65 ? -4.011 -7.793 11.300 1.00 15.96 124 ARG B CA 1
ATOM 1420 C C . ARG B 1 65 ? -5.072 -7.295 10.353 1.00 15.34 124 ARG B C 1
ATOM 1421 O O . ARG B 1 65 ? -5.551 -8.089 9.543 1.00 15.34 124 ARG B O 1
ATOM 1429 N N . ARG B 1 66 ? -5.381 -5.982 10.389 1.00 12.33 125 ARG B N 1
ATOM 1430 C CA . ARG B 1 66 ? -6.382 -5.392 9.485 1.00 12.76 125 ARG B CA 1
ATOM 1431 C C . ARG B 1 66 ? -7.740 -6.033 9.655 1.00 12.39 125 ARG B C 1
ATOM 1432 O O . ARG B 1 66 ? -8.485 -6.350 8.678 1.00 12.70 125 ARG B O 1
ATOM 1440 N N . TYR B 1 67 ? -8.077 -6.243 10.903 1.00 9.91 126 TYR B N 1
ATOM 1441 C CA . TYR B 1 67 ? -9.316 -6.924 11.270 1.00 12.38 126 TYR B CA 1
ATOM 1442 C C . TYR B 1 67 ? -10.547 -6.093 10.971 1.00 11.14 126 TYR B C 1
ATOM 1443 O O . TYR B 1 67 ? -11.611 -6.626 10.648 1.00 14.23 126 TYR B O 1
ATOM 1452 N N . TYR B 1 68 ? -10.432 -4.773 11.101 1.00 11.79 127 TYR B N 1
ATOM 1453 C CA . TYR B 1 68 ? -11.606 -3.904 10.943 1.00 12.20 127 TYR B CA 1
ATOM 1454 C C . TYR B 1 68 ? -11.904 -3.590 9.498 1.00 13.63 127 TYR B C 1
ATOM 1455 O O . TYR B 1 68 ? -11.007 -3.163 8.756 1.00 14.24 127 TYR B O 1
ATOM 1464 N N . GLU B 1 69 ? -13.172 -3.715 9.095 1.00 13.34 128 GLU B N 1
ATOM 1465 C CA . GLU B 1 69 ? -13.509 -3.327 7.729 1.00 16.01 128 GLU B CA 1
ATOM 1466 C C . GLU B 1 69 ? -13.851 -1.815 7.650 1.00 15.09 128 GLU B C 1
ATOM 1467 O O . GLU B 1 69 ? -13.486 -1.160 6.678 1.00 14.74 128 GLU B O 1
ATOM 1473 N N . LYS B 1 70 ? -14.538 -1.294 8.679 1.00 14.28 129 LYS B N 1
ATOM 1474 C CA . LYS B 1 70 ? -15.089 0.065 8.649 1.00 14.06 129 LYS B CA 1
ATOM 1475 C C . LYS B 1 70 ? -14.778 0.687 9.950 1.00 14.21 129 LYS B C 1
ATOM 1476 O O . LYS B 1 70 ? -14.559 -0.014 10.966 1.00 12.34 129 LYS B O 1
ATOM 1482 N N . LEU B 1 71 ? -14.844 2.014 9.961 1.00 13.69 130 LEU B N 1
ATOM 1483 C CA . LEU B 1 71 ? -14.431 2.756 11.132 1.00 12.57 130 LEU B CA 1
ATOM 1484 C C . LEU B 1 71 ? -15.419 2.458 12.296 1.00 12.73 130 LEU B C 1
ATOM 1485 O O . LEU B 1 71 ? -15.002 2.354 13.442 1.00 12.28 130 LEU B O 1
ATOM 1490 N N . THR B 1 72 ? -16.711 2.297 11.992 1.00 13.33 131 THR B N 1
ATOM 1491 C CA . THR B 1 72 ? -17.664 1.963 13.044 1.00 12.40 131 THR B CA 1
ATOM 1492 C C . THR B 1 72 ? -17.338 0.712 13.833 1.00 12.87 131 THR B C 1
ATOM 1493 O O . THR B 1 72 ? -17.637 0.656 15.031 1.00 12.58 131 THR B O 1
ATOM 1497 N N . GLU B 1 73 ? -16.681 -0.280 13.217 1.00 12.41 132 GLU B N 1
ATOM 1498 C CA . GLU B 1 73 ? -16.290 -1.481 13.946 1.00 11.95 132 GLU B CA 1
ATOM 1499 C C . GLU B 1 73 ? -15.148 -1.242 14.955 1.00 11.05 132 GLU B C 1
ATOM 1500 O O . GLU B 1 73 ? -15.143 -1.776 16.054 1.00 9.66 132 GLU B O 1
ATOM 1506 N N . PHE B 1 74 ? -14.222 -0.406 14.551 1.00 10.68 133 PHE B N 1
ATOM 1507 C CA . PHE B 1 74 ? -13.116 0.019 15.412 1.00 9.57 133 PHE B CA 1
ATOM 1508 C C . PHE B 1 74 ? -13.702 0.813 16.587 1.00 9.83 133 PHE B C 1
ATOM 1509 O O . PHE B 1 74 ? -13.293 0.612 17.731 1.00 8.48 133 PHE B O 1
ATOM 1517 N N . VAL B 1 75 ? -14.542 1.795 16.293 1.00 7.39 134 VAL B N 1
ATOM 1518 C CA . VAL B 1 75 ? -15.232 2.575 17.351 1.00 9.14 134 VAL B CA 1
ATOM 1519 C C . VAL B 1 75 ? -16.018 1.709 18.345 1.00 10.91 134 VAL B C 1
ATOM 1520 O O . VAL B 1 75 ? -15.956 1.997 19.568 1.00 11.22 134 VAL B O 1
ATOM 1524 N N . ALA B 1 76 ? -16.687 0.639 17.852 1.00 11.57 135 ALA B N 1
ATOM 1525 C CA . ALA B 1 76 ? -17.450 -0.283 18.704 1.00 12.56 135 ALA B CA 1
ATOM 1526 C C . ALA B 1 76 ? -16.511 -0.974 19.674 1.00 12.60 135 ALA B C 1
ATOM 1527 O O . ALA B 1 76 ? -16.796 -1.023 20.883 1.00 13.72 135 ALA B O 1
ATOM 1529 N N . ASP B 1 77 ? -15.403 -1.538 19.181 1.00 12.66 136 ASP B N 1
ATOM 1530 C CA . ASP B 1 77 ? -14.350 -2.034 20.130 1.00 11.55 136 ASP B CA 1
ATOM 1531 C C . ASP B 1 77 ? -13.871 -1.063 21.155 1.00 11.07 136 ASP B C 1
ATOM 1532 O O . ASP B 1 77 ? -13.756 -1.372 22.361 1.00 8.19 136 ASP B O 1
ATOM 1537 N N . MET B 1 78 ? -13.483 0.133 20.709 1.00 9.98 137 MET B N 1
ATOM 1538 C CA . MET B 1 78 ? -12.974 1.073 21.687 1.00 8.77 137 MET B CA 1
ATOM 1539 C C . MET B 1 78 ? -13.997 1.417 22.762 1.00 9.36 137 MET B C 1
ATOM 1540 O O . MET B 1 78 ? -13.663 1.535 23.983 1.00 8.61 137 MET B O 1
ATOM 1545 N N . THR B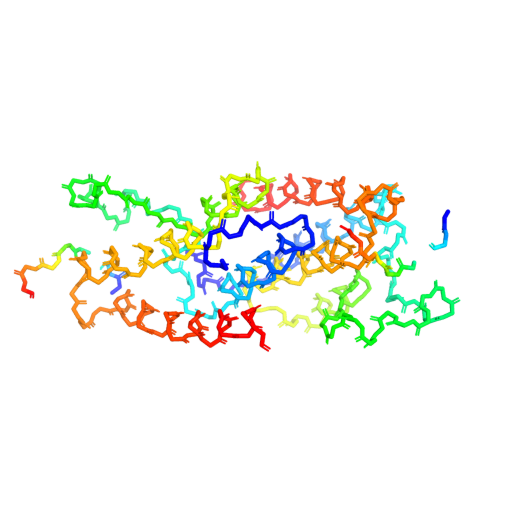 1 79 ? -15.258 1.609 22.364 1.00 7.21 138 THR B N 1
ATOM 1546 C CA . THR B 1 79 ? -16.245 2.083 23.318 1.00 9.54 138 THR B CA 1
ATOM 1547 C C . THR B 1 79 ? -16.598 0.968 24.267 1.00 10.44 138 THR B C 1
ATOM 1548 O O . THR B 1 79 ? -17.006 1.261 25.368 1.00 9.43 138 THR B O 1
ATOM 1552 N N . ALA B 1 80 ? -16.338 -0.286 23.872 1.00 8.58 139 ALA B N 1
ATOM 1553 C CA . ALA B 1 80 ? -16.618 -1.399 24.742 1.00 9.42 139 ALA B CA 1
ATOM 1554 C C . ALA B 1 80 ? -15.618 -1.366 25.902 1.00 7.76 139 ALA B C 1
ATOM 1555 O O . ALA B 1 80 ? -15.956 -1.828 26.999 1.00 8.63 139 ALA B O 1
ATOM 1557 N N . ILE B 1 81 ? -14.403 -0.899 25.641 1.00 5.79 140 ILE B N 1
ATOM 1558 C CA . ILE B 1 81 ? -13.333 -0.810 26.693 1.00 6.79 140 ILE B CA 1
ATOM 1559 C C . ILE B 1 81 ? -13.879 0.085 27.868 1.00 8.04 140 ILE B C 1
ATOM 1560 O O . ILE B 1 81 ? -13.811 -0.283 29.093 1.00 7.80 140 ILE B O 1
ATOM 1565 N N . PHE B 1 82 ? -14.397 1.243 27.518 1.00 6.70 141 PHE B N 1
ATOM 1566 C CA . PHE B 1 82 ? -14.922 2.153 28.532 1.00 8.44 141 PHE B CA 1
ATOM 1567 C C . PHE B 1 82 ? -16.217 1.713 29.136 1.00 8.60 141 PHE B C 1
ATOM 1568 O O . PHE B 1 82 ? -16.399 1.892 30.322 1.00 8.54 141 PHE B O 1
ATOM 1576 N N . ASP B 1 83 ? -17.126 1.155 28.337 1.00 8.62 142 ASP B N 1
ATOM 1577 C CA . ASP B 1 83 ? -18.460 0.804 28.854 1.00 10.21 142 ASP B CA 1
ATOM 1578 C C . ASP B 1 83 ? -18.278 -0.400 29.806 1.00 9.52 142 ASP B C 1
ATOM 1579 O O . ASP B 1 83 ? -18.963 -0.452 30.823 1.00 9.32 142 ASP B O 1
ATOM 1584 N N . ASN B 1 84 ? -17.410 -1.365 29.461 1.00 9.29 143 ASN B N 1
ATOM 1585 C CA . ASN B 1 84 ? -17.244 -2.567 30.362 1.00 7.30 143 ASN B CA 1
ATOM 1586 C C . ASN B 1 84 ? -16.684 -2.053 31.687 1.00 8.77 143 ASN B C 1
ATOM 1587 O O . ASN B 1 84 ? -17.025 -2.572 32.744 1.00 8.17 143 ASN B O 1
ATOM 1592 N N . CYS B 1 85 ? -15.781 -1.088 31.615 1.00 7.23 144 CYS B N 1
ATOM 1593 C CA . CYS B 1 85 ? -15.147 -0.547 32.835 1.00 10.02 144 CYS B CA 1
ATOM 1594 C C . CYS B 1 85 ? -16.227 0.108 33.764 1.00 8.69 144 CYS B C 1
ATOM 1595 O O . CYS B 1 85 ? -16.210 -0.069 34.989 1.00 7.43 144 CYS B O 1
ATOM 1598 N N . ARG B 1 86 ? -17.143 0.850 33.171 1.00 9.78 145 ARG B N 1
ATOM 1599 C CA . ARG B 1 86 ? -18.206 1.545 33.968 1.00 11.28 145 ARG B CA 1
ATOM 1600 C C . ARG B 1 86 ? -19.277 0.553 34.431 1.00 10.54 145 ARG B C 1
ATOM 1601 O O . ARG B 1 86 ? -19.852 0.725 35.507 1.00 11.92 145 ARG B O 1
ATOM 1609 N N . TYR B 1 87 ? -19.539 -0.489 33.644 1.00 9.80 146 TYR B N 1
ATOM 1610 C CA . TYR B 1 87 ? -20.368 -1.624 34.046 1.00 10.81 146 TYR B CA 1
ATOM 1611 C C . TYR B 1 87 ? -19.820 -2.347 35.302 1.00 11.04 146 TYR B C 1
ATOM 1612 O O . TYR B 1 87 ? -20.593 -2.702 36.220 1.00 10.73 146 TYR B O 1
ATOM 1621 N N . TYR B 1 88 ? -18.501 -2.529 35.341 1.00 8.15 147 TYR B N 1
ATOM 1622 C CA . TYR B 1 88 ? -17.924 -3.474 36.318 1.00 10.97 147 TYR B CA 1
ATOM 1623 C C . TYR B 1 88 ? -17.604 -2.759 37.612 1.00 9.96 147 TYR B C 1
ATOM 1624 O O . TYR B 1 88 ? -17.884 -3.262 38.718 1.00 8.62 147 TYR B O 1
ATOM 1633 N N . ASN B 1 89 ? -17.074 -1.565 37.469 1.00 8.75 148 ASN B N 1
ATOM 1634 C CA . ASN B 1 89 ? -16.508 -0.848 38.643 1.00 9.85 148 ASN B CA 1
ATOM 1635 C C . ASN B 1 89 ? -17.455 0.193 39.230 1.00 11.71 148 ASN B C 1
ATOM 1636 O O . ASN B 1 89 ? -18.255 0.761 38.487 1.00 11.58 148 ASN B O 1
ATOM 1641 N N . PRO B 1 90 ? -17.338 0.477 40.541 1.00 11.18 149 PRO B N 1
ATOM 1642 C CA . PRO B 1 90 ? -18.273 1.477 41.058 1.00 13.84 149 PRO B CA 1
ATOM 1643 C C . PRO B 1 90 ? -17.869 2.889 40.553 1.00 13.62 149 PRO B C 1
ATOM 1644 O O . PRO B 1 90 ? -16.678 3.092 40.214 1.00 12.81 149 PRO B O 1
ATOM 1648 N N . SER B 1 91 ? -18.860 3.803 40.504 1.00 13.41 150 SER B N 1
ATOM 1649 C CA . SER B 1 91 ? -18.680 5.184 39.993 1.00 14.87 150 SER B CA 1
ATOM 1650 C C . SER B 1 91 ? -17.553 5.952 40.750 1.00 16.51 150 SER B C 1
ATOM 1651 O O . SER B 1 91 ? -16.96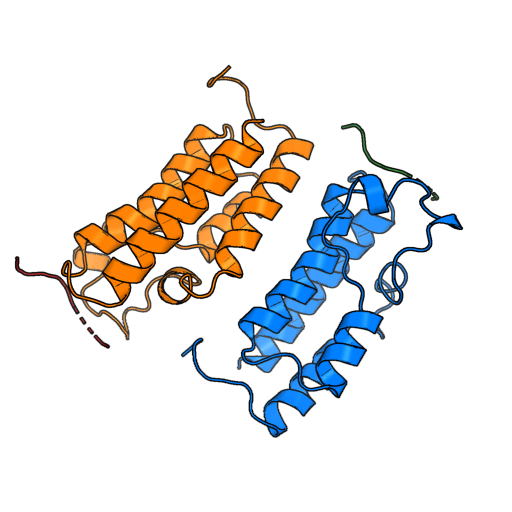4 6.882 40.192 1.00 16.45 150 SER B O 1
ATOM 1654 N N . ASP B 1 92 ? -17.201 5.554 41.977 1.00 16.76 151 ASP B N 1
ATOM 1655 C CA . ASP B 1 92 ? -16.217 6.339 42.715 1.00 18.07 151 ASP B CA 1
ATOM 1656 C C . ASP B 1 92 ? -14.814 5.719 42.726 1.00 18.32 151 ASP B C 1
ATOM 1657 O O . ASP B 1 92 ? -13.910 6.188 43.441 1.00 18.54 151 ASP B O 1
ATOM 1662 N N . SER B 1 93 ? -14.603 4.714 41.879 1.00 16.32 152 SER B N 1
ATOM 1663 C CA . SER B 1 93 ? -13.311 4.043 41.818 1.00 14.92 152 SER B CA 1
ATOM 1664 C C . SER B 1 93 ? -12.405 4.741 40.800 1.00 14.77 152 SER B C 1
ATOM 1665 O O . SER B 1 93 ? -12.879 5.424 39.902 1.00 13.43 152 SER B O 1
ATOM 1668 N N . PRO B 1 94 ? -11.104 4.542 40.948 1.00 13.86 153 PRO B N 1
ATOM 1669 C CA . PRO B 1 94 ? -10.062 5.081 40.070 1.00 14.52 153 PRO B CA 1
ATOM 1670 C C . PRO B 1 94 ? -10.242 4.537 38.681 1.00 12.91 153 PRO B C 1
ATOM 1671 O O . PRO B 1 94 ? -9.988 5.260 37.701 1.00 14.41 153 PRO B O 1
ATOM 1675 N N . PHE B 1 95 ? -10.710 3.284 38.582 1.00 10.53 154 PHE B N 1
ATOM 1676 C CA . PHE B 1 95 ? -10.901 2.675 37.257 1.00 10.66 154 PHE B CA 1
ATOM 1677 C C . PHE B 1 95 ? -11.985 3.399 36.465 1.00 9.16 154 PHE B C 1
ATOM 1678 O O . PHE B 1 95 ? -11.806 3.725 35.263 1.00 9.03 154 PHE B O 1
ATOM 1686 N N . TYR B 1 96 ? -13.101 3.655 37.157 1.00 8.78 155 TYR B N 1
ATOM 1687 C CA . TYR B 1 96 ? -14.262 4.329 36.569 1.00 8.22 155 TYR B CA 1
ATOM 1688 C C . TYR B 1 96 ? -13.824 5.787 36.136 1.00 8.80 155 TYR B C 1
ATOM 1689 O O . TYR B 1 96 ? -14.119 6.221 35.057 1.00 8.91 155 TYR B O 1
ATOM 1698 N N . GLN B 1 97 ? -13.014 6.462 36.961 1.00 10.14 156 GLN B N 1
ATOM 1699 C CA . GLN B 1 97 ? -12.471 7.773 36.618 1.00 10.44 156 GLN B CA 1
ATOM 1700 C C . GLN B 1 97 ? -11.613 7.719 35.352 1.00 10.90 156 GLN B C 1
ATOM 1701 O O . GLN B 1 97 ? -11.754 8.597 34.481 1.00 8.82 156 GLN B O 1
ATOM 1707 N N . CYS B 1 98 ? -10.733 6.708 35.240 1.00 9.83 157 CYS B N 1
ATOM 1708 C CA . CYS B 1 98 ? -9.879 6.578 34.060 1.00 10.54 157 CYS B CA 1
ATOM 1709 C C . CYS B 1 98 ? -10.806 6.415 32.812 1.00 10.23 157 CYS B C 1
ATOM 1710 O O . CYS B 1 98 ? -10.532 7.051 31.767 1.00 9.40 157 CYS B O 1
ATOM 1713 N N . ALA B 1 99 ? -11.825 5.561 32.926 1.00 10.40 158 ALA B N 1
ATOM 1714 C CA . ALA B 1 99 ? -12.790 5.374 31.821 1.00 9.27 158 ALA B CA 1
ATOM 1715 C C . ALA B 1 99 ? -13.420 6.708 31.362 1.00 10.64 158 ALA B C 1
ATOM 1716 O O . ALA B 1 99 ? -13.561 6.970 30.162 1.00 12.04 158 ALA B O 1
ATOM 1718 N N . GLU B 1 100 ? -13.844 7.556 32.289 1.00 9.96 159 GLU B N 1
ATOM 1719 C CA . GLU B 1 100 ? -14.479 8.801 31.906 1.00 12.16 159 GLU B CA 1
ATOM 1720 C C . GLU B 1 100 ? -13.538 9.727 31.197 1.00 12.05 159 GLU B C 1
ATOM 1721 O O . GLU B 1 100 ? -13.920 10.315 30.176 1.00 12.25 159 GLU B O 1
ATOM 1727 N N . VAL B 1 101 ? -12.319 9.882 31.746 1.00 9.17 160 VAL B N 1
ATOM 1728 C CA . VAL B 1 101 ? -11.307 10.734 31.103 1.00 10.89 160 VAL B CA 1
ATOM 1729 C C . VAL B 1 101 ? -10.881 10.221 29.709 1.00 10.04 160 VAL B C 1
ATOM 1730 O O . VAL B 1 101 ? -10.840 10.962 28.693 1.00 10.27 160 VAL B O 1
ATOM 1734 N N . LEU B 1 102 ? -10.526 8.944 29.627 1.00 6.78 161 LEU B N 1
ATOM 1735 C CA . LEU B 1 102 ? -9.912 8.458 28.410 1.00 9.61 161 LEU B CA 1
ATOM 1736 C C . LEU B 1 102 ? -11.011 8.379 27.313 1.00 9.85 161 LEU B C 1
ATOM 1737 O O . LEU B 1 102 ? -10.740 8.572 26.134 1.00 11.02 161 LEU B O 1
ATOM 1742 N N . GLU B 1 103 ? -12.253 8.212 27.703 1.00 9.47 162 GLU B N 1
ATOM 1743 C CA . GLU B 1 103 ? -13.302 8.281 26.686 1.00 10.69 162 GLU B CA 1
ATOM 1744 C C . GLU B 1 103 ? -13.473 9.669 26.048 1.00 10.95 162 GLU B C 1
ATOM 1745 O O . GLU B 1 103 ? -13.673 9.801 24.836 1.00 8.80 162 GLU B O 1
ATOM 1751 N N . SER B 1 104 ? -13.417 10.728 26.858 1.00 11.31 163 SER B N 1
ATOM 1752 C CA . SER B 1 104 ? -13.527 12.061 26.249 1.00 12.24 163 SER B CA 1
ATOM 1753 C C . SER B 1 104 ? -12.348 12.350 25.330 1.00 12.20 163 SER B C 1
ATOM 1754 O O . SER B 1 104 ? -12.514 13.031 24.301 1.00 12.62 163 SER B O 1
ATOM 1757 N N . PHE B 1 105 ? -11.162 11.901 25.735 1.00 9.33 164 PHE B N 1
ATOM 1758 C CA . PHE B 1 105 ? -9.971 11.990 24.912 1.00 12.14 164 PHE B CA 1
ATOM 1759 C C . PHE B 1 105 ? -10.177 11.280 23.612 1.00 11.16 164 PHE B C 1
ATOM 1760 O O . PHE B 1 105 ? -9.834 11.817 22.566 1.00 10.35 164 PHE B O 1
ATOM 1768 N N . PHE B 1 106 ? -10.699 10.057 23.665 1.00 9.07 165 PHE B N 1
ATOM 1769 C CA . PHE B 1 106 ? -10.934 9.325 22.421 1.00 9.45 165 PHE B CA 1
ATOM 1770 C C . PHE B 1 106 ? -11.942 10.071 21.498 1.00 11.06 165 PHE B C 1
ATOM 1771 O O . PHE B 1 106 ? -11.797 10.071 20.264 1.00 10.23 165 PHE B O 1
ATOM 1779 N N . VAL B 1 107 ? -12.974 10.698 22.066 1.00 11.04 166 VAL B N 1
ATOM 1780 C CA . VAL B 1 107 ? -13.958 11.382 21.182 1.00 13.92 166 VAL B CA 1
ATOM 1781 C C . VAL B 1 107 ? -13.243 12.577 20.522 1.00 13.05 166 VAL B C 1
ATOM 1782 O O . VAL B 1 107 ? -13.388 12.804 19.333 1.00 11.93 166 VAL B O 1
ATOM 1786 N N . GLN B 1 108 ? -12.357 13.255 21.254 1.00 13.35 167 GLN B N 1
ATOM 1787 C CA . GLN B 1 108 ? -11.624 14.383 20.648 1.00 15.30 167 GLN B CA 1
ATOM 1788 C C . GLN B 1 108 ? -10.745 13.888 19.488 1.00 15.67 167 GLN B C 1
ATOM 1789 O O . GLN B 1 108 ? -10.673 14.534 18.443 1.00 15.39 167 GLN B O 1
ATOM 1795 N N . LYS B 1 109 ? -10.080 12.764 19.675 1.00 14.56 168 LYS B N 1
ATOM 1796 C CA . LYS B 1 109 ? -9.184 12.223 18.609 1.00 16.14 168 LYS B CA 1
ATOM 1797 C C . LYS B 1 109 ? -9.967 11.643 17.440 1.00 16.08 168 LYS B C 1
ATOM 1798 O O . LYS B 1 109 ? -9.532 11.697 16.286 1.00 16.93 168 LYS B O 1
ATOM 1804 N N . LEU B 1 110 ? -11.103 11.055 17.735 1.00 14.74 169 LEU B N 1
ATOM 1805 C CA . LEU B 1 110 ? -11.911 10.420 16.704 1.00 15.21 169 LEU B CA 1
ATOM 1806 C C . LEU B 1 110 ? -12.487 11.526 15.790 1.00 15.68 169 LEU B C 1
ATOM 1807 O O . LEU B 1 110 ? -12.372 11.447 14.552 1.00 15.83 169 LEU B O 1
ATOM 1812 N N . LYS B 1 111 ? -13.017 12.599 16.371 1.00 16.17 170 LYS B N 1
ATOM 1813 C CA . LYS B 1 111 ? -13.413 13.769 15.547 1.00 17.90 170 LYS B CA 1
ATOM 1814 C C . LYS B 1 111 ? -12.285 14.259 14.648 1.00 17.73 170 LYS B C 1
ATOM 1815 O O . LYS B 1 111 ? -12.524 14.657 13.489 1.00 16.86 170 LYS B O 1
ATOM 1821 N N . GLY B 1 112 ? -11.077 14.299 15.209 1.00 19.32 171 GLY B N 1
ATOM 1822 C CA . GLY B 1 112 ? -9.813 14.582 14.497 1.00 20.67 171 GLY B CA 1
ATOM 1823 C C . GLY B 1 112 ? -9.573 13.699 13.266 1.00 21.38 171 GLY B C 1
ATOM 1824 O O . GLY B 1 112 ? -9.296 14.175 12.158 1.00 21.64 171 GLY B O 1
ATOM 1825 N N . PHE B 1 113 ? -9.761 12.409 13.439 1.00 19.52 172 PHE B N 1
ATOM 1826 C CA . PHE B 1 113 ? -9.628 11.444 12.350 1.00 20.04 172 PHE B CA 1
ATOM 1827 C C . PHE B 1 113 ? -10.743 11.562 11.293 1.00 21.33 172 PHE B C 1
ATOM 1828 O O . PHE B 1 113 ? -10.522 11.365 10.112 1.00 22.31 172 PHE B O 1
ATOM 1836 N N . LYS B 1 114 ? -11.945 11.880 11.722 1.00 21.46 173 LYS B N 1
ATOM 1837 C CA . LYS B 1 114 ? -13.069 11.988 10.793 1.00 23.93 173 LYS B CA 1
ATOM 1838 C C . LYS B 1 114 ? -13.016 13.245 9.873 1.00 27.00 173 LYS B C 1
ATOM 1839 O O . LYS B 1 114 ? -13.786 13.379 8.877 1.00 28.83 173 LYS B O 1
ATOM 1845 N N . ALA B 1 115 ? -12.148 14.171 10.246 1.00 29.78 174 ALA B N 1
ATOM 1846 C CA . ALA B 1 115 ? -11.664 15.275 9.385 1.00 33.25 174 ALA B CA 1
ATOM 1847 C C . ALA B 1 115 ? -11.621 16.547 10.203 1.00 34.92 174 ALA B C 1
ATOM 1848 O O . ALA B 1 115 ? -10.660 17.312 10.118 1.00 36.97 174 ALA B O 1
ATOM 1851 N N . GLY C 2 3 ? 16.165 3.622 -2.575 1.00 42.56 14 GLY C N 1
ATOM 1852 C CA . GLY C 2 3 ? 14.940 4.458 -2.770 1.00 40.86 14 GLY C CA 1
ATOM 1853 C C . GLY C 2 3 ? 15.132 5.812 -2.096 1.00 38.57 14 GLY C C 1
ATOM 1854 O O . GLY C 2 3 ? 15.844 5.928 -1.085 1.00 38.25 14 GLY C O 1
ATOM 1855 N N . ALA C 2 4 ? 14.517 6.843 -2.665 1.00 37.50 15 ALA C N 1
ATOM 1856 C CA . ALA C 2 4 ? 14.448 8.151 -2.018 1.00 34.67 15 ALA C CA 1
ATOM 1857 C C . ALA C 2 4 ? 13.161 8.281 -1.204 1.00 29.70 15 ALA C C 1
ATOM 1858 O O . ALA C 2 4 ? 12.115 7.779 -1.630 1.00 30.43 15 ALA C O 1
ATOM 1872 N N . ARG C 2 6 ? 9.741 9.761 -0.002 1.00 15.96 17 ARG C N 1
ATOM 1873 C CA . ARG C 2 6 ? 8.665 10.584 -0.525 1.00 15.97 17 ARG C CA 1
ATOM 1874 C C . ARG C 2 6 ? 7.368 10.127 0.128 1.00 13.36 17 ARG C C 1
ATOM 1875 O O . ARG C 2 6 ? 7.158 8.908 0.350 1.00 14.23 17 ARG C O 1
ATOM 1883 N N . HIS C 2 7 ? 6.456 11.061 0.355 1.00 11.71 18 HIS C N 1
ATOM 1884 C CA . HIS C 2 7 ? 5.268 10.725 1.093 1.00 11.21 18 HIS C CA 1
ATOM 1885 C C . HIS C 2 7 ? 4.310 9.872 0.237 1.00 12.19 18 HIS C C 1
ATOM 1886 O O . HIS C 2 7 ? 4.090 10.196 -0.919 1.00 11.61 18 HIS C O 1
ATOM 1893 N N . ARG C 2 8 ? 3.802 8.770 0.793 1.00 11.17 19 ARG C N 1
ATOM 1894 C CA . ARG C 2 8 ? 2.812 7.913 0.087 1.00 12.81 19 ARG C CA 1
ATOM 1895 C C . ARG C 2 8 ? 1.532 8.658 -0.281 1.00 14.03 19 ARG C C 1
ATOM 1896 O O . ARG C 2 8 ? 1.021 9.473 0.496 1.00 15.42 19 ARG C O 1
ATOM 1904 N N . LYS C 2 9 ? 0.943 8.333 -1.420 1.00 16.61 20 LYS C N 1
ATOM 1905 C CA . LYS C 2 9 ? -0.419 8.876 -1.653 1.00 20.67 20 LYS C CA 1
ATOM 1906 C C . LYS C 2 9 ? -1.560 7.844 -1.577 1.00 21.81 20 LYS C C 1
ATOM 1907 O O . LYS C 2 9 ? -2.728 8.210 -1.441 1.00 24.92 20 LYS C O 1
ATOM 1913 N N . VAL C 2 10 ? -1.208 6.576 -1.661 1.00 22.56 21 VAL C N 1
ATOM 1914 C CA . VAL C 2 10 ? -2.103 5.467 -1.331 1.00 24.72 21 VAL C CA 1
ATOM 1915 C C . VAL C 2 10 ? -1.423 4.546 -0.301 1.00 25.49 21 VAL C C 1
ATOM 1916 O O . VAL C 2 10 ? -2.094 3.695 0.333 1.00 26.01 21 VAL C O 1
ATOM 1921 N N . GLY D 2 3 ? -8.153 1.292 45.207 1.00 43.26 14 GLY D N 1
ATOM 1922 C CA . GLY D 2 3 ? -6.951 0.628 44.593 1.00 44.10 14 GLY D CA 1
ATOM 1923 C C . GLY D 2 3 ? -7.234 -0.752 44.003 1.00 40.88 14 GLY D C 1
ATOM 1924 O O . GLY D 2 3 ? -6.618 -1.146 43.002 1.00 41.70 14 GLY D O 1
ATOM 1925 N N . ALA D 2 4 ? -8.174 -1.485 44.609 1.00 37.46 15 ALA D N 1
ATOM 1926 C CA . ALA D 2 4 ? -8.482 -2.877 44.221 1.00 34.09 15 ALA D CA 1
ATOM 1927 C C . ALA D 2 4 ? -9.655 -3.015 43.221 1.00 29.31 15 ALA D C 1
ATOM 1928 O O . ALA D 2 4 ? -10.635 -2.261 43.311 1.00 29.66 15 ALA D O 1
ATOM 1942 N N . ARG D 2 6 ? -13.043 -4.593 42.029 1.00 14.47 17 ARG D N 1
ATOM 1943 C CA . ARG D 2 6 ? -14.100 -5.387 42.596 1.00 12.89 17 ARG D CA 1
ATOM 1944 C C . ARG D 2 6 ? -15.414 -4.960 41.982 1.00 12.74 17 ARG D C 1
ATOM 1945 O O . ARG D 2 6 ? -15.621 -3.728 41.832 1.00 14.94 17 ARG D O 1
ATOM 1953 N N . HIS D 2 7 ? -16.312 -5.920 41.711 1.00 9.76 18 HIS D N 1
ATOM 1954 C CA . HIS D 2 7 ? -17.570 -5.648 40.992 1.00 10.40 18 HIS D CA 1
ATOM 1955 C C . HIS D 2 7 ? -18.519 -4.770 41.843 1.00 11.49 18 HIS D C 1
ATOM 1956 O O . HIS D 2 7 ? -18.721 -5.033 43.025 1.00 11.52 18 HIS D O 1
ATOM 1963 N N . ARG D 2 8 ? -19.015 -3.669 41.270 1.00 11.64 19 ARG D N 1
ATOM 1964 C CA . ARG D 2 8 ? -19.929 -2.757 42.007 1.00 13.27 19 ARG D CA 1
ATOM 1965 C C . ARG D 2 8 ? -21.235 -3.492 42.399 1.00 15.21 19 ARG D C 1
ATOM 1966 O O . ARG D 2 8 ? -21.730 -4.308 41.652 1.00 14.79 19 ARG D O 1
ATOM 1974 N N . LYS D 2 9 ? -21.803 -3.177 43.552 1.00 17.89 20 LYS D N 1
ATOM 1975 C CA . LYS D 2 9 ? -23.124 -3.761 43.902 1.00 22.29 20 LYS D CA 1
ATOM 1976 C C . LYS D 2 9 ? -24.216 -2.737 43.729 1.00 24.54 20 LYS D C 1
ATOM 1977 O O . LYS D 2 9 ? -25.393 -3.105 43.505 1.00 27.68 20 LYS D O 1
ATOM 1983 N N . VAL D 2 10 ? -23.831 -1.458 43.817 1.00 23.43 21 VAL D N 1
ATOM 1984 C CA . VAL D 2 10 ? -24.685 -0.341 43.396 1.00 27.19 21 VAL D CA 1
ATOM 1985 C C . VAL D 2 10 ? -24.031 0.530 42.301 1.00 26.89 21 VAL D C 1
ATOM 1986 O O . VAL D 2 10 ? -24.708 1.281 41.548 1.00 27.95 21 VAL D O 1
#